Protein AF-A0A9D6HZG6-F1 (afdb_monomer)

Foldseek 3Di:
DPPVLVVLLVVLLVLLLVCLPPVDPVSLVVLLVSLLVCVVVVHDLVSLVVSLVVSLVVVVVVPDDPVSNVVSVVSSVSSSVSNCVNVVVVVVVVVVVVVVVVVVVVVVVVVVVVVVVVLVVVLVVLVVVLVVLLVVLVVQLVVLVVCCVVCPVVDDPVSVVVSVVSNVVSVVVNVVSVVVSVVSVVVPPDDDDDWDWCVVVVVVVCVVCVVVCVPPDDDDDDDDTDTD

Structure (mmCIF, N/CA/C/O backbone):
data_AF-A0A9D6HZG6-F1
#
_entry.id   AF-A0A9D6HZG6-F1
#
loop_
_atom_site.group_PDB
_atom_site.id
_atom_site.type_symbol
_atom_site.label_atom_id
_atom_site.label_alt_id
_atom_site.label_comp_id
_atom_site.label_asym_id
_atom_site.label_entity_id
_atom_site.label_seq_id
_atom_site.pdbx_PDB_ins_code
_atom_site.Cartn_x
_atom_site.Cartn_y
_atom_site.Cartn_z
_atom_site.occupancy
_atom_site.B_iso_or_equiv
_atom_site.auth_seq_id
_atom_site.auth_comp_id
_atom_site.auth_asym_id
_atom_site.auth_atom_id
_atom_site.pdbx_PDB_model_num
ATOM 1 N N . MET A 1 1 ? 8.380 -7.746 -36.469 1.00 57.41 1 MET A N 1
ATOM 2 C CA . MET A 1 1 ? 8.656 -6.369 -36.011 1.00 57.41 1 MET A CA 1
ATOM 3 C C . MET A 1 1 ? 7.467 -5.501 -36.392 1.00 57.41 1 MET A C 1
ATOM 5 O O . MET A 1 1 ? 6.976 -5.662 -37.506 1.00 57.41 1 MET A O 1
ATOM 9 N N . SER A 1 2 ? 6.961 -4.667 -35.480 1.00 73.44 2 SER A N 1
ATOM 10 C CA . SER A 1 2 ? 5.952 -3.644 -35.803 1.00 73.44 2 SER A CA 1
ATOM 11 C C . SER A 1 2 ? 6.530 -2.614 -36.786 1.00 73.44 2 SER A C 1
ATOM 13 O O . SER A 1 2 ? 7.749 -2.550 -36.963 1.00 73.44 2 SER A O 1
ATOM 15 N N . GLY A 1 3 ? 5.673 -1.821 -37.442 1.00 76.44 3 GLY A N 1
ATOM 16 C CA . GLY A 1 3 ? 6.117 -0.753 -38.353 1.00 76.44 3 GLY A CA 1
ATOM 17 C C . GLY A 1 3 ? 7.084 0.228 -37.678 1.00 76.44 3 GLY A C 1
ATOM 18 O O . GLY A 1 3 ? 8.133 0.530 -38.239 1.00 76.44 3 GLY A O 1
ATOM 19 N N . ASP A 1 4 ? 6.789 0.597 -36.432 1.00 81.31 4 ASP A N 1
ATOM 20 C CA . ASP A 1 4 ? 7.583 1.545 -35.640 1.00 81.31 4 ASP A CA 1
ATOM 21 C C . ASP A 1 4 ? 8.975 1.002 -35.278 1.00 81.31 4 ASP A C 1
ATOM 23 O O . ASP A 1 4 ? 9.965 1.723 -35.356 1.00 81.31 4 ASP A O 1
ATOM 27 N N . ALA A 1 5 ? 9.088 -0.294 -34.961 1.00 86.00 5 ALA A N 1
ATOM 28 C CA . ALA A 1 5 ? 10.377 -0.924 -34.657 1.00 86.00 5 ALA A CA 1
ATOM 29 C C . ALA A 1 5 ? 11.303 -0.979 -35.884 1.00 86.00 5 ALA A C 1
ATOM 31 O O . ALA A 1 5 ? 12.527 -0.919 -35.763 1.00 86.00 5 ALA A O 1
ATOM 32 N N . ARG A 1 6 ? 10.719 -1.110 -37.081 1.00 89.81 6 ARG A N 1
ATOM 33 C CA . ARG A 1 6 ? 11.471 -1.107 -38.336 1.00 89.81 6 ARG A CA 1
ATOM 34 C C . ARG A 1 6 ? 11.954 0.298 -38.694 1.00 89.81 6 ARG A C 1
ATOM 36 O O . ARG A 1 6 ? 13.128 0.444 -39.014 1.00 89.81 6 ARG A O 1
ATOM 43 N N . ASP A 1 7 ? 11.083 1.299 -38.595 1.00 93.69 7 ASP A N 1
ATOM 44 C CA . ASP A 1 7 ? 11.441 2.708 -38.806 1.00 93.69 7 ASP A CA 1
ATOM 45 C C . ASP A 1 7 ? 12.543 3.155 -37.829 1.00 93.69 7 ASP A C 1
ATOM 47 O O . ASP A 1 7 ? 13.565 3.710 -38.236 1.00 93.69 7 ASP A O 1
ATOM 51 N N . TRP A 1 8 ? 12.415 2.791 -36.548 1.00 96.50 8 TRP A N 1
ATOM 52 C CA . TRP A 1 8 ? 13.458 3.031 -35.550 1.00 96.50 8 TRP A CA 1
ATOM 53 C C . TRP A 1 8 ? 14.802 2.397 -35.949 1.00 96.50 8 TRP A C 1
ATOM 55 O O . TRP A 1 8 ? 15.840 3.057 -35.878 1.00 96.50 8 TRP A O 1
ATOM 65 N N . ALA A 1 9 ? 14.800 1.140 -36.408 1.00 96.12 9 ALA A N 1
ATOM 66 C CA . ALA A 1 9 ? 16.021 0.436 -36.801 1.00 9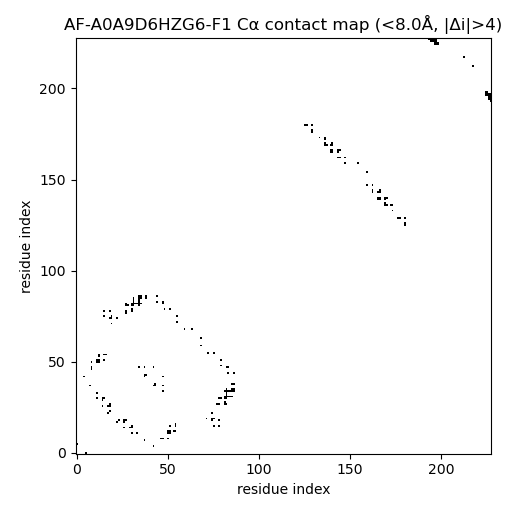6.12 9 ALA A CA 1
ATOM 67 C C . ALA A 1 9 ? 16.686 1.048 -38.049 1.00 96.12 9 ALA A C 1
ATOM 69 O O . ALA A 1 9 ? 17.915 1.067 -38.138 1.00 96.12 9 ALA A O 1
ATOM 70 N N . GLU A 1 10 ? 15.898 1.559 -38.997 1.00 95.56 10 GLU A N 1
ATOM 71 C CA . GLU A 1 10 ? 16.395 2.267 -40.183 1.00 95.56 10 GLU A CA 1
ATOM 72 C C . GLU A 1 10 ? 17.045 3.609 -39.793 1.00 95.56 10 GLU A C 1
ATOM 74 O O . GLU A 1 10 ? 18.165 3.902 -40.220 1.00 95.56 10 GLU A O 1
ATOM 79 N N . GLN A 1 11 ? 16.417 4.375 -38.894 1.00 95.88 11 GLN A N 1
ATOM 80 C CA . GLN A 1 11 ? 16.987 5.616 -38.349 1.00 95.88 11 GLN A CA 1
ATOM 81 C C . GLN A 1 11 ? 18.266 5.363 -37.542 1.00 95.88 11 GLN A C 1
ATOM 83 O O . GLN A 1 11 ? 19.254 6.086 -37.694 1.00 95.88 11 GLN A O 1
ATOM 88 N N . TYR A 1 12 ? 18.269 4.314 -36.715 1.00 97.19 12 TYR A N 1
ATOM 89 C CA . TYR A 1 12 ? 19.443 3.884 -35.960 1.00 97.19 12 TYR A CA 1
ATOM 90 C C . TYR A 1 12 ? 20.607 3.570 -36.903 1.00 97.19 12 TYR A C 1
ATOM 92 O O . TYR A 1 12 ? 21.720 4.055 -36.702 1.00 97.19 12 TYR A O 1
ATOM 100 N N . ALA A 1 13 ? 20.342 2.795 -37.960 1.00 96.19 13 ALA A N 1
ATOM 101 C CA . ALA A 1 13 ? 21.356 2.407 -38.927 1.00 96.19 13 ALA A CA 1
ATOM 102 C C . ALA A 1 13 ? 21.951 3.611 -39.666 1.00 96.19 13 ALA A C 1
ATOM 104 O O . ALA A 1 13 ? 23.170 3.671 -39.817 1.00 96.19 13 ALA A O 1
ATOM 105 N N . SER A 1 14 ? 21.121 4.578 -40.072 1.00 95.31 14 SER A N 1
ATOM 106 C CA . SER A 1 14 ? 21.590 5.816 -40.707 1.00 95.31 14 SER A CA 1
ATOM 107 C C . SER A 1 14 ? 22.538 6.592 -39.791 1.00 95.31 14 SER A C 1
ATOM 109 O O . SER A 1 14 ? 23.649 6.924 -40.193 1.00 95.31 14 SER A O 1
ATOM 111 N N . LEU A 1 15 ? 22.139 6.830 -38.538 1.00 95.69 15 LEU A N 1
ATOM 112 C CA . LEU A 1 15 ? 22.943 7.596 -37.581 1.00 95.69 15 LEU A CA 1
ATOM 113 C C . LEU A 1 15 ? 24.251 6.890 -37.213 1.00 95.69 15 LEU A C 1
ATOM 115 O O . LEU A 1 15 ? 25.290 7.539 -37.085 1.00 95.69 15 LEU A O 1
ATOM 119 N N . ALA A 1 16 ? 24.210 5.565 -37.067 1.00 95.56 16 ALA A N 1
ATOM 120 C CA . ALA A 1 16 ? 25.397 4.768 -36.800 1.00 95.56 16 ALA A CA 1
ATOM 121 C C . ALA A 1 16 ? 26.379 4.821 -37.982 1.00 95.56 16 ALA A C 1
ATOM 123 O O . ALA A 1 16 ? 27.576 4.999 -37.778 1.00 95.56 16 ALA A O 1
ATOM 124 N N . GLN A 1 17 ? 25.888 4.708 -39.221 1.00 93.56 17 GLN A N 1
ATOM 125 C CA . GLN A 1 17 ? 26.724 4.816 -40.421 1.00 93.56 17 GLN A CA 1
ATOM 126 C C . GLN A 1 17 ? 27.355 6.205 -40.563 1.00 93.56 17 GLN A C 1
ATOM 128 O O . GLN A 1 17 ? 28.544 6.290 -40.876 1.00 93.56 17 GLN A O 1
ATOM 133 N N . ASP A 1 18 ? 26.593 7.266 -40.289 1.00 92.69 18 ASP A N 1
ATOM 134 C CA . ASP A 1 18 ? 27.099 8.640 -40.298 1.00 92.69 18 ASP A CA 1
ATOM 135 C C . ASP A 1 18 ? 28.229 8.816 -39.278 1.00 92.69 18 ASP A C 1
ATOM 137 O O . ASP A 1 18 ? 29.283 9.356 -39.613 1.00 92.69 18 ASP A O 1
ATOM 141 N N . TYR A 1 19 ? 28.057 8.306 -38.054 1.00 94.38 19 TYR A N 1
ATOM 142 C CA . TYR A 1 19 ? 29.088 8.388 -37.019 1.00 94.38 19 TYR A CA 1
ATOM 143 C C . TYR A 1 19 ? 30.338 7.568 -37.352 1.00 94.38 19 TYR A C 1
ATOM 145 O O . TYR A 1 19 ? 31.452 8.058 -37.179 1.00 94.38 19 TYR A O 1
ATOM 153 N N . LEU A 1 20 ? 30.176 6.353 -37.885 1.00 92.00 20 LEU A N 1
ATOM 154 C CA . LEU A 1 20 ? 31.306 5.530 -38.330 1.00 92.00 20 LEU A CA 1
ATOM 155 C C . LEU A 1 20 ? 32.147 6.233 -39.409 1.00 92.00 20 LEU A C 1
ATOM 157 O O . LEU A 1 20 ? 33.353 5.997 -39.490 1.00 92.00 20 LEU A O 1
ATOM 161 N N . ALA A 1 21 ? 31.525 7.094 -40.220 1.00 88.81 21 ALA A N 1
ATOM 162 C CA . ALA A 1 21 ? 32.201 7.875 -41.249 1.00 88.81 21 ALA A CA 1
ATOM 163 C C . ALA A 1 21 ? 32.808 9.189 -40.724 1.00 88.81 21 ALA A C 1
ATOM 165 O O . ALA A 1 21 ? 33.928 9.525 -41.106 1.00 88.81 21 ALA A O 1
ATOM 166 N N . SER A 1 22 ? 32.089 9.941 -39.881 1.00 88.56 22 SER A N 1
ATOM 167 C CA . SER A 1 22 ? 32.477 11.303 -39.475 1.00 88.56 22 SER A CA 1
ATOM 168 C C . SER A 1 22 ? 33.215 11.385 -38.137 1.00 88.56 22 SER A C 1
ATOM 170 O O . SER A 1 22 ? 34.038 12.279 -37.951 1.00 88.56 22 SER A O 1
ATOM 172 N N . ARG A 1 23 ? 32.924 10.466 -37.207 1.00 87.19 23 ARG A N 1
ATOM 173 C CA . ARG A 1 23 ? 33.372 10.462 -35.799 1.00 87.19 23 ARG A CA 1
ATOM 174 C C . ARG A 1 23 ? 33.071 11.742 -35.022 1.00 87.19 23 ARG A C 1
ATOM 176 O O . ARG A 1 23 ? 33.761 12.072 -34.061 1.00 87.19 23 ARG A O 1
ATOM 183 N N . GLU A 1 24 ? 32.035 12.471 -35.417 1.00 89.69 24 GLU A N 1
ATOM 184 C CA . GLU A 1 24 ? 31.626 13.675 -34.700 1.00 89.69 24 GLU A CA 1
ATOM 185 C C . GLU A 1 24 ? 30.974 13.333 -33.354 1.00 89.69 24 GLU A C 1
ATOM 187 O O . GLU A 1 24 ? 30.023 12.556 -33.282 1.00 89.69 24 GLU A O 1
ATOM 192 N N . GLU A 1 25 ? 31.418 13.992 -32.285 1.00 83.06 25 GLU A N 1
ATOM 193 C CA . GLU A 1 25 ? 30.883 13.820 -30.926 1.00 83.06 25 GLU A CA 1
ATOM 194 C C . GLU A 1 25 ? 29.379 14.158 -30.834 1.00 83.06 25 GLU A C 1
ATOM 196 O O . GLU A 1 25 ? 28.629 13.552 -30.069 1.00 83.06 25 GLU A O 1
ATOM 201 N N . ALA A 1 26 ? 28.888 15.058 -31.694 1.00 85.31 26 ALA A N 1
ATOM 202 C CA . ALA A 1 26 ? 27.463 15.376 -31.808 1.00 85.31 26 ALA A CA 1
ATOM 203 C C . ALA A 1 26 ? 26.596 14.156 -32.182 1.00 85.31 26 ALA A C 1
ATOM 205 O O . ALA A 1 26 ? 25.403 14.131 -31.864 1.00 85.31 26 ALA A O 1
ATOM 206 N N . ALA A 1 27 ? 27.171 13.143 -32.836 1.00 84.38 27 ALA A N 1
ATOM 207 C CA . ALA A 1 27 ? 26.466 11.915 -33.180 1.00 84.38 27 ALA A CA 1
ATOM 208 C C . ALA A 1 27 ? 26.338 10.946 -31.991 1.00 84.38 27 ALA A C 1
ATOM 210 O O . ALA A 1 27 ? 25.360 10.202 -31.946 1.00 84.38 27 ALA A O 1
ATOM 211 N N . LEU A 1 28 ? 27.222 11.014 -30.986 1.00 90.50 28 LEU A N 1
ATOM 212 C CA . LEU A 1 28 ? 27.065 10.257 -29.735 1.00 90.50 28 LEU A CA 1
ATOM 213 C C . LEU A 1 28 ? 25.827 10.727 -28.965 1.00 90.50 28 LEU A C 1
ATOM 215 O O . LEU A 1 28 ? 24.993 9.919 -28.568 1.00 90.50 28 LEU A O 1
ATOM 219 N N . LYS A 1 29 ? 25.595 12.042 -28.890 1.00 94.06 29 LYS A N 1
ATOM 220 C CA . LYS A 1 29 ? 24.343 12.570 -28.323 1.00 94.06 29 LYS A CA 1
ATOM 221 C C . LYS A 1 29 ? 23.100 12.035 -29.051 1.00 94.06 29 LYS A C 1
ATOM 223 O O . LYS A 1 29 ? 22.082 11.753 -28.422 1.00 94.06 29 LYS A O 1
ATOM 228 N N . ARG A 1 30 ? 23.169 11.866 -30.376 1.00 94.81 30 ARG A N 1
ATOM 229 C CA . ARG A 1 30 ? 22.071 11.268 -31.155 1.00 94.81 30 ARG A CA 1
ATOM 230 C C . ARG A 1 30 ? 21.917 9.774 -30.868 1.00 94.81 30 ARG A C 1
ATOM 232 O O . ARG A 1 30 ? 20.785 9.302 -30.828 1.00 94.81 30 ARG A O 1
ATOM 239 N N . ALA A 1 31 ? 23.013 9.053 -30.632 1.00 96.31 31 ALA A N 1
ATOM 240 C CA . ALA A 1 31 ? 23.000 7.655 -30.201 1.00 96.31 31 ALA A CA 1
ATOM 241 C C . ALA A 1 31 ? 22.258 7.496 -28.863 1.00 96.31 31 ALA A C 1
ATOM 243 O O . ALA A 1 31 ? 21.318 6.706 -28.763 1.00 96.31 31 ALA A O 1
ATOM 244 N N . TYR A 1 32 ? 22.578 8.346 -27.884 1.00 97.50 32 TYR A N 1
ATOM 245 C CA . TYR A 1 32 ? 21.856 8.432 -26.615 1.00 97.50 32 TYR A CA 1
ATOM 246 C C . TYR A 1 32 ? 20.357 8.697 -26.811 1.00 97.50 32 TYR A C 1
ATOM 248 O O . TYR A 1 32 ? 19.504 7.999 -26.262 1.00 97.50 32 TYR A O 1
ATOM 256 N N . GLU A 1 33 ? 20.004 9.698 -27.624 1.00 97.38 33 GLU A N 1
ATOM 257 C CA . GLU A 1 33 ? 18.604 10.038 -27.904 1.00 97.38 33 GLU A CA 1
ATOM 258 C C . GLU A 1 33 ? 17.857 8.913 -28.640 1.00 97.38 33 GLU A C 1
ATOM 260 O O . GLU A 1 33 ? 16.648 8.759 -28.446 1.00 97.38 33 GLU A O 1
ATOM 265 N N . MET A 1 34 ? 18.549 8.120 -29.466 1.00 97.00 34 MET A N 1
ATOM 266 C CA . MET A 1 34 ? 17.987 6.916 -30.085 1.00 97.00 34 MET A CA 1
ATOM 267 C C . MET A 1 34 ? 17.722 5.823 -29.055 1.00 97.00 34 MET A C 1
ATOM 269 O O . MET A 1 34 ? 16.642 5.232 -29.078 1.00 97.00 34 MET A O 1
ATOM 273 N N . GLY A 1 35 ? 18.654 5.602 -28.125 1.00 97.50 35 GLY A N 1
ATOM 274 C CA . GLY A 1 35 ? 18.468 4.695 -26.995 1.00 97.50 35 GLY A CA 1
ATOM 275 C C . GLY A 1 35 ? 17.289 5.099 -26.109 1.00 97.50 35 GLY A C 1
ATOM 276 O O . GLY A 1 35 ? 16.459 4.266 -25.756 1.00 97.50 35 GLY A O 1
ATOM 277 N N . ARG A 1 36 ? 17.146 6.397 -25.809 1.00 97.44 36 ARG A N 1
ATOM 278 C CA . ARG A 1 36 ? 16.028 6.912 -25.005 1.00 97.44 36 ARG A CA 1
ATOM 279 C C . ARG A 1 36 ? 14.688 6.675 -25.701 1.00 97.44 36 ARG A C 1
ATOM 281 O O . ARG A 1 36 ? 13.763 6.163 -25.080 1.00 97.44 36 ARG A O 1
ATOM 288 N N . ARG A 1 37 ? 14.604 6.988 -26.999 1.00 96.88 37 ARG A N 1
ATOM 289 C CA . ARG A 1 37 ? 13.405 6.718 -27.810 1.00 96.88 37 ARG A CA 1
ATOM 290 C C . ARG A 1 37 ? 13.077 5.229 -27.882 1.00 96.88 37 ARG A C 1
ATOM 292 O O . ARG A 1 37 ? 11.906 4.876 -27.841 1.00 96.88 37 ARG A O 1
ATOM 299 N N . ALA A 1 38 ? 14.090 4.364 -27.946 1.00 96.69 38 ALA A N 1
ATOM 300 C CA . ALA A 1 38 ? 13.888 2.919 -27.931 1.00 96.69 38 ALA A CA 1
ATOM 301 C C . ALA A 1 38 ? 13.196 2.466 -26.635 1.00 96.69 38 ALA A C 1
ATOM 303 O O . ALA A 1 38 ? 12.195 1.757 -26.694 1.00 96.69 38 ALA A O 1
ATOM 304 N N . VAL A 1 39 ? 13.667 2.951 -25.479 1.00 96.19 39 VAL A N 1
ATOM 305 C CA . VAL A 1 39 ? 13.032 2.694 -24.176 1.00 96.19 39 VAL A CA 1
ATOM 306 C C . VAL A 1 39 ? 11.593 3.223 -24.141 1.00 96.19 39 VAL A C 1
ATOM 308 O O . VAL A 1 39 ? 10.690 2.502 -23.724 1.00 96.19 39 VAL A O 1
ATOM 311 N N . GLU A 1 40 ? 11.354 4.451 -24.613 1.00 95.12 40 GLU A N 1
ATOM 312 C CA . GLU A 1 40 ? 10.015 5.068 -24.666 1.00 95.12 40 GLU A CA 1
ATOM 313 C C . GLU A 1 40 ? 9.033 4.286 -25.559 1.00 95.12 40 GLU A C 1
ATOM 315 O O . GLU A 1 40 ? 7.842 4.215 -25.259 1.00 95.12 40 GLU A O 1
ATOM 320 N N . GLN A 1 41 ? 9.528 3.672 -26.635 1.00 94.62 41 GLN A N 1
ATOM 321 C CA . GLN A 1 41 ? 8.746 2.857 -27.570 1.00 94.62 41 GLN A CA 1
ATOM 322 C C . GLN A 1 41 ? 8.617 1.385 -27.140 1.00 94.62 41 GLN A C 1
ATOM 324 O O . GLN A 1 41 ? 7.997 0.591 -27.847 1.00 94.62 41 GLN A O 1
ATOM 329 N N . GLY A 1 42 ? 9.188 1.003 -25.993 1.00 94.25 42 GLY A N 1
ATOM 330 C CA . GLY A 1 42 ? 9.134 -0.367 -25.479 1.00 94.25 42 GLY A CA 1
ATOM 331 C C . GLY A 1 42 ? 10.035 -1.362 -26.217 1.00 94.25 42 GLY A C 1
ATOM 332 O O . GLY A 1 42 ? 9.830 -2.569 -26.092 1.00 94.25 42 GLY A O 1
ATOM 333 N N . LEU A 1 43 ? 11.023 -0.882 -26.977 1.00 95.69 43 LEU A N 1
ATOM 334 C CA . LEU A 1 43 ? 12.068 -1.728 -27.552 1.00 95.69 43 LEU A CA 1
ATOM 335 C C . LEU A 1 43 ? 13.041 -2.176 -26.460 1.00 95.69 43 LEU A C 1
ATOM 337 O O . LEU A 1 43 ? 13.273 -1.468 -25.480 1.00 95.69 43 LEU A O 1
ATOM 341 N N . GLY A 1 44 ? 13.624 -3.358 -26.631 1.00 95.12 44 GLY A N 1
ATOM 342 C CA . GLY A 1 44 ? 14.613 -3.924 -25.725 1.00 95.12 44 GLY A CA 1
ATOM 343 C C . GLY A 1 44 ? 16.051 -3.729 -26.203 1.00 95.12 44 GLY A C 1
ATOM 344 O O . GLY A 1 44 ? 16.329 -3.380 -27.348 1.00 95.12 44 GLY A O 1
ATOM 345 N N . VAL A 1 45 ? 17.001 -4.065 -25.327 1.00 96.88 45 VAL A N 1
ATOM 346 C CA . VAL A 1 45 ? 18.442 -4.088 -25.650 1.00 96.88 45 VAL A CA 1
ATOM 347 C C . VAL A 1 45 ? 18.746 -5.006 -26.842 1.00 96.88 45 VAL A C 1
ATOM 349 O O . VAL A 1 45 ? 19.656 -4.732 -27.621 1.00 96.88 45 VAL A O 1
ATOM 352 N N . LEU A 1 46 ? 17.973 -6.084 -27.011 1.00 96.06 46 LEU A N 1
ATOM 353 C CA . LEU A 1 46 ? 18.139 -7.018 -28.125 1.00 96.06 46 LEU A CA 1
ATOM 354 C C . LEU A 1 46 ? 17.784 -6.386 -29.478 1.00 96.06 46 LEU A C 1
ATOM 356 O O . LEU A 1 46 ? 18.483 -6.653 -30.451 1.00 96.06 46 LEU A O 1
ATOM 360 N N . ASP A 1 47 ? 16.781 -5.505 -29.535 1.00 95.94 47 ASP A N 1
ATOM 361 C CA . ASP A 1 47 ? 16.413 -4.791 -30.765 1.00 95.94 47 ASP A CA 1
ATOM 362 C C . ASP A 1 47 ? 17.534 -3.833 -31.201 1.00 95.94 47 ASP A C 1
ATOM 364 O O . ASP A 1 47 ? 17.893 -3.762 -32.381 1.00 95.94 47 ASP A O 1
ATOM 368 N N . VAL A 1 48 ? 18.153 -3.150 -30.230 1.00 96.69 48 VAL A N 1
ATOM 369 C CA . VAL A 1 48 ? 19.324 -2.290 -30.459 1.00 96.69 48 VAL A CA 1
ATOM 370 C C . VAL A 1 48 ? 20.513 -3.117 -30.947 1.00 96.69 48 VAL A C 1
ATOM 372 O O . VAL A 1 48 ? 21.148 -2.759 -31.938 1.00 96.69 48 VAL A O 1
ATOM 375 N N . ALA A 1 49 ? 20.798 -4.248 -30.295 1.00 96.88 49 ALA A N 1
ATOM 376 C CA . ALA A 1 49 ? 21.896 -5.137 -30.669 1.00 96.88 49 ALA A CA 1
ATOM 377 C C . ALA A 1 49 ? 21.717 -5.722 -32.080 1.00 96.88 49 ALA A C 1
ATOM 379 O O . ALA A 1 49 ? 22.685 -5.818 -32.839 1.00 96.88 49 ALA A O 1
ATOM 380 N N . GLU A 1 50 ? 20.489 -6.076 -32.464 1.00 96.38 50 GLU A N 1
ATOM 381 C CA . GLU A 1 50 ? 20.173 -6.564 -33.806 1.00 96.38 50 GLU A CA 1
ATOM 382 C C . GLU A 1 50 ? 20.380 -5.471 -34.866 1.00 96.38 50 GLU A C 1
ATOM 384 O O . GLU A 1 50 ? 21.038 -5.704 -35.887 1.00 96.38 50 GLU A O 1
ATOM 389 N N . ALA A 1 51 ? 19.871 -4.257 -34.620 1.00 96.25 51 ALA A N 1
ATOM 390 C CA . ALA A 1 51 ? 20.068 -3.118 -35.515 1.00 96.25 51 ALA A CA 1
ATOM 391 C C . ALA A 1 51 ? 21.558 -2.773 -35.671 1.00 96.25 51 ALA A C 1
ATOM 393 O O . ALA A 1 51 ? 22.042 -2.605 -36.792 1.00 96.25 51 ALA A O 1
ATOM 394 N N . HIS A 1 52 ? 22.304 -2.758 -34.567 1.00 97.31 52 HIS A N 1
ATOM 395 C CA . HIS A 1 52 ? 23.739 -2.499 -34.559 1.00 97.31 52 HIS A CA 1
ATOM 396 C C . HIS A 1 52 ? 24.544 -3.575 -35.296 1.00 97.31 52 HIS A C 1
ATOM 398 O O . HIS A 1 52 ? 25.428 -3.261 -36.094 1.00 97.31 52 HIS A O 1
ATOM 404 N N . SER A 1 53 ? 24.192 -4.850 -35.112 1.00 96.62 53 SER A N 1
ATOM 405 C CA . SER A 1 53 ? 24.845 -5.966 -35.809 1.00 96.62 53 SER A CA 1
ATOM 406 C C . SER A 1 53 ? 24.701 -5.848 -37.328 1.00 96.62 53 SER A C 1
ATOM 408 O O . SER A 1 53 ? 25.663 -6.086 -38.058 1.00 96.62 53 SER A O 1
ATOM 410 N N . ARG A 1 54 ? 23.532 -5.415 -37.826 1.00 95.88 54 ARG A N 1
ATOM 411 C CA . ARG A 1 54 ? 23.325 -5.153 -39.262 1.00 95.88 54 ARG A CA 1
ATOM 412 C C . ARG A 1 54 ? 24.245 -4.052 -39.792 1.00 95.88 54 ARG A C 1
ATOM 414 O O . ARG A 1 54 ? 24.806 -4.208 -40.877 1.00 95.88 54 ARG A O 1
ATOM 421 N N . VAL A 1 55 ? 24.424 -2.969 -39.032 1.00 95.56 55 VAL A N 1
ATOM 422 C CA . VAL A 1 55 ? 25.343 -1.874 -39.389 1.00 95.56 55 VAL A CA 1
ATOM 423 C C . VAL A 1 55 ? 26.777 -2.390 -39.481 1.00 95.56 55 VAL A C 1
ATOM 425 O O . VAL A 1 55 ? 27.439 -2.169 -40.495 1.00 95.56 55 VAL A O 1
ATOM 428 N N . LEU A 1 56 ? 27.228 -3.135 -38.470 1.00 94.50 56 LEU A N 1
ATOM 429 C CA . LEU A 1 56 ? 28.565 -3.727 -38.434 1.00 94.50 56 LEU A CA 1
ATOM 430 C C . LEU A 1 56 ? 28.819 -4.674 -39.609 1.00 94.50 56 LEU A C 1
ATOM 432 O O . LEU A 1 56 ? 29.827 -4.534 -40.299 1.00 94.50 56 LEU A O 1
ATOM 436 N N . ILE A 1 57 ? 27.895 -5.601 -39.881 1.00 94.81 57 ILE A N 1
ATOM 437 C CA . ILE A 1 57 ? 28.000 -6.538 -41.010 1.00 94.81 57 ILE A CA 1
ATOM 438 C C . ILE A 1 57 ? 28.108 -5.771 -42.331 1.00 94.81 57 ILE A C 1
ATOM 440 O O . ILE A 1 57 ? 28.971 -6.073 -43.157 1.00 94.81 57 ILE A O 1
ATOM 444 N N . SER A 1 58 ? 27.269 -4.748 -42.522 1.00 93.06 58 SER A N 1
ATOM 445 C CA . SER A 1 58 ? 27.305 -3.923 -43.730 1.00 93.06 58 SER A CA 1
ATOM 446 C C . SER A 1 58 ? 28.616 -3.149 -43.877 1.00 93.06 58 SER A C 1
ATOM 448 O O . SER A 1 58 ? 29.072 -2.953 -45.003 1.00 93.06 58 SER A O 1
ATOM 450 N N . ALA A 1 59 ? 29.201 -2.677 -42.778 1.00 91.00 59 ALA A N 1
ATOM 451 C CA . ALA A 1 59 ? 30.426 -1.891 -42.802 1.00 91.00 59 ALA A CA 1
ATOM 452 C C . ALA A 1 59 ? 31.665 -2.780 -43.032 1.00 91.00 59 ALA A C 1
ATOM 454 O O . ALA A 1 59 ? 32.516 -2.445 -43.854 1.00 91.00 59 ALA A O 1
ATOM 455 N N . LEU A 1 60 ? 31.716 -3.961 -42.407 1.00 90.62 60 LEU A N 1
ATOM 456 C CA . LEU A 1 60 ? 32.765 -4.966 -42.624 1.00 90.62 60 LEU A CA 1
ATOM 457 C C . LEU A 1 60 ? 32.718 -5.575 -44.031 1.00 90.62 60 LEU A C 1
ATOM 459 O O . LEU A 1 60 ? 33.761 -5.851 -44.621 1.00 90.62 60 LEU A O 1
ATOM 463 N N . GLY A 1 61 ? 31.524 -5.729 -44.611 1.00 90.69 61 GLY A N 1
ATOM 464 C CA . GLY A 1 61 ? 31.345 -6.211 -45.983 1.00 90.69 61 GLY A CA 1
ATOM 465 C C . GLY A 1 61 ? 31.998 -5.330 -47.058 1.00 90.69 61 GLY A C 1
ATOM 466 O O . GLY A 1 61 ? 32.160 -5.782 -48.189 1.00 90.69 61 GLY A O 1
ATOM 467 N N . ARG A 1 62 ? 32.420 -4.101 -46.719 1.00 90.31 62 ARG A N 1
ATOM 468 C CA . ARG A 1 62 ? 33.176 -3.205 -47.615 1.00 90.31 62 ARG A CA 1
ATOM 469 C C . ARG A 1 62 ? 34.656 -3.587 -47.757 1.00 90.31 62 ARG A C 1
ATOM 471 O O . ARG A 1 62 ? 35.348 -2.984 -48.568 1.00 90.31 62 ARG A O 1
ATOM 478 N N . GLY A 1 63 ? 35.126 -4.580 -46.998 1.00 90.50 63 GLY A N 1
ATOM 479 C CA . GLY A 1 63 ? 36.503 -5.073 -47.043 1.00 90.50 63 GLY A CA 1
ATOM 480 C C . GLY A 1 63 ? 37.538 -4.089 -46.486 1.00 90.50 63 GLY A C 1
ATOM 481 O O . GLY A 1 63 ? 38.502 -3.797 -47.193 1.00 90.50 63 GLY A O 1
ATOM 482 N N . PRO A 1 64 ? 37.363 -3.562 -45.255 1.00 90.06 64 PRO A N 1
ATOM 483 C CA . PRO A 1 64 ? 38.370 -2.708 -44.636 1.00 90.06 64 PRO A CA 1
ATOM 484 C C . PRO A 1 64 ? 39.687 -3.470 -44.436 1.00 90.06 64 PRO A C 1
ATOM 486 O O . PRO A 1 64 ? 39.705 -4.687 -44.229 1.00 90.06 64 PRO A O 1
ATOM 489 N N . THR A 1 65 ? 40.805 -2.747 -44.453 1.00 92.81 65 THR A N 1
ATOM 490 C CA . THR A 1 65 ? 42.098 -3.299 -44.028 1.00 92.81 65 THR A CA 1
ATOM 491 C C . THR A 1 65 ? 42.062 -3.694 -42.546 1.00 92.81 65 THR A C 1
ATOM 493 O O . THR A 1 65 ? 41.188 -3.266 -41.795 1.00 92.81 65 THR A O 1
ATOM 496 N N . ALA A 1 66 ? 43.034 -4.484 -42.079 1.00 85.62 66 ALA A N 1
ATOM 497 C CA . ALA A 1 66 ? 43.079 -4.911 -40.675 1.00 85.62 66 ALA A CA 1
ATOM 498 C C . ALA A 1 66 ? 43.080 -3.728 -39.678 1.00 85.62 66 ALA A C 1
ATOM 500 O O . ALA A 1 66 ? 42.413 -3.798 -38.648 1.00 85.62 66 ALA A O 1
ATOM 501 N N . GLY A 1 67 ? 43.780 -2.632 -40.001 1.00 88.19 67 GLY A N 1
ATOM 502 C CA . GLY A 1 67 ? 43.805 -1.422 -39.169 1.00 88.19 67 GLY A CA 1
ATOM 503 C C . GLY A 1 67 ? 42.483 -0.649 -39.192 1.00 88.19 67 GLY A C 1
ATOM 504 O O . GLY A 1 67 ? 41.995 -0.228 -38.147 1.00 88.19 67 GLY A O 1
ATOM 505 N N . GLU A 1 68 ? 41.858 -0.519 -40.364 1.00 89.81 68 GLU A N 1
ATOM 506 C CA . GLU A 1 68 ? 40.540 0.117 -40.501 1.00 89.81 68 GLU A CA 1
ATOM 507 C C . GLU A 1 68 ? 39.434 -0.707 -39.833 1.00 89.81 68 GLU A C 1
ATOM 509 O O . GLU A 1 68 ? 38.522 -0.138 -39.243 1.00 89.81 68 GLU A O 1
ATOM 514 N N . GLY A 1 69 ? 39.527 -2.038 -39.883 1.00 90.44 69 GLY A N 1
ATOM 515 C CA . GLY A 1 69 ? 38.579 -2.948 -39.245 1.00 90.44 69 GLY A CA 1
ATOM 516 C C . GLY A 1 69 ? 38.608 -2.851 -37.720 1.00 90.44 69 GLY A C 1
ATOM 517 O O . GLY A 1 69 ? 37.548 -2.772 -37.101 1.00 90.44 69 GLY A O 1
ATOM 518 N N . ALA A 1 70 ? 39.802 -2.799 -37.118 1.00 89.81 70 ALA A N 1
ATOM 519 C CA . ALA A 1 70 ? 39.950 -2.589 -35.676 1.00 89.81 70 ALA A CA 1
ATOM 520 C C . ALA A 1 70 ? 39.344 -1.245 -35.249 1.00 89.81 70 ALA A C 1
ATOM 522 O O . ALA A 1 70 ? 38.528 -1.180 -34.333 1.00 89.81 70 ALA A O 1
ATOM 523 N N . GLN A 1 71 ? 39.665 -0.188 -35.988 1.00 89.88 71 GLN A N 1
ATOM 524 C CA . GLN A 1 71 ? 39.177 1.148 -35.691 1.00 89.88 71 GLN A CA 1
ATOM 525 C C . GLN A 1 71 ? 37.656 1.290 -35.872 1.00 89.88 71 GLN A C 1
ATOM 527 O O . GLN A 1 71 ? 37.002 1.974 -35.089 1.00 89.88 71 GLN A O 1
ATOM 532 N N . LEU A 1 72 ? 37.087 0.647 -36.894 1.00 93.25 72 LEU A N 1
ATOM 533 C CA . LEU A 1 72 ? 35.644 0.587 -37.122 1.00 93.25 72 LEU A CA 1
ATOM 534 C C . LEU A 1 72 ? 34.935 -0.109 -35.961 1.00 93.25 72 LEU A C 1
ATOM 536 O O . LEU A 1 72 ? 33.888 0.364 -35.526 1.00 93.25 72 LEU A O 1
ATOM 540 N N . ALA A 1 73 ? 35.500 -1.208 -35.452 1.00 91.75 73 ALA A N 1
ATOM 541 C CA . ALA A 1 73 ? 34.941 -1.924 -34.311 1.00 91.75 73 ALA A CA 1
ATOM 542 C C . ALA A 1 73 ? 34.937 -1.061 -33.039 1.00 91.75 73 ALA A C 1
ATOM 544 O O . ALA A 1 73 ? 33.936 -1.052 -32.327 1.00 91.75 73 ALA A O 1
ATOM 545 N N . GLU A 1 74 ? 36.007 -0.303 -32.784 1.00 92.81 74 GLU A N 1
ATOM 546 C CA . GLU A 1 74 ? 36.078 0.642 -31.660 1.00 92.81 74 GLU A CA 1
ATOM 547 C C . GLU A 1 74 ? 35.001 1.731 -31.762 1.00 92.81 74 GLU A C 1
ATOM 549 O O . GLU A 1 74 ? 34.201 1.895 -30.844 1.00 92.81 74 GLU A O 1
ATOM 554 N N . THR A 1 75 ? 34.902 2.415 -32.906 1.00 93.81 75 THR A N 1
ATOM 555 C CA . THR A 1 75 ? 33.904 3.482 -33.104 1.00 93.81 75 THR A CA 1
ATOM 556 C C . THR A 1 75 ? 32.469 2.939 -33.068 1.00 93.81 75 THR A C 1
ATOM 558 O O . THR A 1 75 ? 31.560 3.583 -32.545 1.00 93.81 75 THR A O 1
ATOM 561 N N . ALA A 1 76 ? 32.238 1.729 -33.582 1.00 95.25 76 ALA A N 1
ATOM 562 C CA . ALA A 1 76 ? 30.940 1.073 -33.466 1.00 95.25 76 ALA A CA 1
ATOM 563 C C . ALA A 1 76 ? 30.594 0.759 -32.002 1.00 95.25 76 ALA A C 1
ATOM 565 O O . ALA A 1 76 ? 29.468 1.008 -31.570 1.00 95.25 76 ALA A O 1
ATOM 566 N N . ALA A 1 77 ? 31.563 0.265 -31.228 1.00 95.69 77 ALA A N 1
ATOM 567 C CA . ALA A 1 77 ? 31.375 -0.015 -29.811 1.00 95.69 77 ALA A CA 1
ATOM 568 C C . ALA A 1 77 ? 31.039 1.257 -29.018 1.00 95.69 77 ALA A C 1
ATOM 570 O O . ALA A 1 77 ? 30.116 1.221 -28.209 1.00 95.69 77 ALA A O 1
ATOM 571 N N . GLU A 1 78 ? 31.708 2.382 -29.288 1.00 96.00 78 GLU A N 1
ATOM 572 C CA . GLU A 1 78 ? 31.393 3.683 -28.673 1.00 96.00 78 GLU A CA 1
ATOM 573 C C . GLU A 1 78 ? 29.935 4.092 -28.931 1.00 96.00 78 GLU A C 1
ATOM 575 O O . GLU A 1 78 ? 29.193 4.401 -27.996 1.00 96.00 78 GLU A O 1
ATOM 580 N N . PHE A 1 79 ? 29.483 4.001 -30.185 1.00 96.94 79 PHE A N 1
ATOM 581 C CA . PHE A 1 79 ? 28.096 4.304 -30.547 1.00 96.94 79 PHE A CA 1
ATOM 582 C C . PHE A 1 79 ? 27.090 3.372 -29.860 1.00 96.94 79 PHE A C 1
ATOM 584 O O . PHE A 1 79 ? 26.024 3.810 -29.418 1.00 96.94 79 PHE A O 1
ATOM 591 N N . LEU A 1 80 ? 27.407 2.075 -29.777 1.00 97.50 80 LEU A N 1
ATOM 592 C CA . LEU A 1 80 ? 26.553 1.090 -29.121 1.00 97.50 80 LEU A CA 1
ATOM 593 C C . LEU A 1 80 ? 26.447 1.356 -27.620 1.00 97.50 80 LEU A C 1
ATOM 595 O O . LEU A 1 80 ? 25.339 1.354 -27.094 1.00 97.50 80 LEU A O 1
ATOM 599 N N . VAL A 1 81 ? 27.569 1.606 -26.942 1.00 97.44 81 VAL A N 1
ATOM 600 C CA . VAL A 1 81 ? 27.593 1.915 -25.505 1.00 97.44 81 VAL A CA 1
ATOM 601 C C . VAL A 1 81 ? 26.719 3.130 -25.210 1.00 97.44 81 VAL A C 1
ATOM 603 O O . VAL A 1 81 ? 25.852 3.055 -24.341 1.00 97.44 81 VAL A O 1
ATOM 606 N N . GLU A 1 82 ? 26.859 4.203 -25.987 1.00 97.69 82 GLU A N 1
ATOM 607 C CA . GLU A 1 82 ? 26.054 5.412 -25.803 1.00 97.69 82 GLU A CA 1
ATOM 608 C C . GLU A 1 82 ? 24.560 5.165 -26.080 1.00 97.69 82 GLU A C 1
ATOM 610 O O . GLU A 1 82 ? 23.688 5.641 -25.353 1.00 97.69 82 GLU A O 1
ATOM 615 N N . SER A 1 83 ? 24.246 4.332 -27.079 1.00 97.50 83 SER A N 1
ATOM 616 C CA . SER A 1 83 ? 22.869 3.902 -27.367 1.00 97.50 83 SER A CA 1
ATOM 617 C C . SER A 1 83 ? 22.257 3.041 -26.255 1.00 97.50 83 SER A C 1
ATOM 619 O O . SER A 1 83 ? 21.036 2.999 -26.109 1.00 97.50 83 SER A O 1
ATOM 621 N N . LEU A 1 84 ? 23.081 2.325 -25.485 1.00 98.06 84 LEU A N 1
ATOM 622 C CA . LEU A 1 84 ? 22.640 1.451 -24.397 1.00 98.06 84 LEU A CA 1
ATOM 623 C C . LEU A 1 84 ? 22.576 2.158 -23.035 1.00 98.06 84 LEU A C 1
ATOM 625 O O . LEU A 1 84 ? 21.897 1.659 -22.135 1.00 98.06 84 LEU A O 1
ATOM 629 N N . ALA A 1 85 ? 23.199 3.330 -22.882 1.00 97.62 85 ALA A N 1
ATOM 630 C CA . ALA A 1 85 ? 23.202 4.086 -21.629 1.00 97.62 85 ALA A CA 1
ATOM 631 C C . ALA A 1 85 ? 21.789 4.360 -21.055 1.00 97.62 85 ALA A C 1
ATOM 633 O O . ALA A 1 85 ? 21.590 4.159 -19.851 1.00 97.62 85 ALA A O 1
ATOM 634 N N . PRO A 1 86 ? 20.762 4.721 -21.858 1.00 97.88 86 PRO A N 1
ATOM 635 C CA . PRO A 1 86 ? 19.393 4.881 -21.357 1.00 97.88 86 PRO A CA 1
ATOM 636 C C . PRO A 1 86 ? 18.811 3.607 -20.731 1.00 97.88 86 PRO A C 1
ATOM 638 O O . PRO A 1 86 ? 18.151 3.679 -19.697 1.00 97.88 86 PRO A O 1
ATOM 641 N N . PHE A 1 87 ? 19.099 2.436 -21.304 1.00 97.19 87 PHE A N 1
ATOM 642 C CA . PHE A 1 87 ? 18.625 1.152 -20.780 1.00 97.19 87 PHE A CA 1
ATOM 643 C C . PHE A 1 87 ? 19.262 0.820 -19.433 1.00 97.19 87 PHE A C 1
ATOM 645 O O . PHE A 1 87 ? 18.574 0.357 -18.522 1.00 97.19 87 PHE A O 1
ATOM 652 N N . GLU A 1 88 ? 20.566 1.072 -19.288 1.00 95.94 88 GLU A N 1
ATOM 653 C CA . GLU A 1 88 ? 21.264 0.867 -18.020 1.00 95.94 88 GLU A CA 1
ATOM 654 C C . GLU A 1 88 ? 20.685 1.769 -16.923 1.00 95.94 88 GLU A C 1
ATOM 656 O O . GLU A 1 88 ? 20.417 1.299 -15.814 1.00 95.94 88 GLU A O 1
ATOM 661 N N . MET A 1 89 ? 20.435 3.043 -17.239 1.00 95.75 89 MET A N 1
ATOM 662 C CA . MET A 1 89 ? 19.838 3.989 -16.296 1.00 95.75 89 MET A CA 1
ATOM 663 C C . MET A 1 89 ? 18.430 3.572 -15.875 1.00 95.75 89 MET A C 1
ATOM 665 O O . MET A 1 89 ? 18.139 3.552 -14.678 1.00 95.75 89 MET A O 1
ATOM 669 N N . THR A 1 90 ? 17.573 3.174 -16.820 1.00 95.12 90 THR A N 1
ATOM 670 C CA . THR A 1 90 ? 16.229 2.667 -16.506 1.00 95.12 90 THR A CA 1
ATOM 671 C C . THR A 1 90 ? 16.292 1.402 -15.652 1.00 95.12 90 THR A C 1
ATOM 673 O O . THR A 1 90 ? 15.561 1.291 -14.669 1.00 95.12 90 THR A O 1
ATOM 676 N N . HIS A 1 91 ? 17.191 0.465 -15.964 1.00 94.50 91 HIS A N 1
ATOM 677 C CA . HIS A 1 91 ? 17.358 -0.768 -15.188 1.00 94.50 91 HIS A CA 1
ATOM 678 C C . HIS A 1 91 ? 17.852 -0.503 -13.764 1.00 94.50 91 HIS A C 1
ATOM 680 O O . HIS A 1 91 ? 17.368 -1.110 -12.806 1.00 94.50 91 HIS A O 1
ATOM 686 N N . ARG A 1 92 ? 18.805 0.421 -13.606 1.00 95.44 92 ARG A N 1
ATOM 687 C CA . ARG A 1 92 ? 19.317 0.832 -12.296 1.00 95.44 92 ARG A CA 1
ATOM 688 C C . ARG A 1 92 ? 18.222 1.500 -11.467 1.00 95.44 92 ARG A C 1
ATOM 690 O O . ARG A 1 92 ? 17.983 1.066 -10.344 1.00 95.44 92 ARG A O 1
ATOM 697 N N . GLY A 1 93 ? 17.502 2.459 -12.051 1.00 95.38 93 GLY A N 1
ATOM 698 C CA . GLY A 1 93 ? 16.373 3.121 -11.395 1.00 95.38 93 GLY A CA 1
ATOM 699 C C . GLY A 1 93 ? 15.269 2.138 -10.996 1.00 95.38 93 GLY A C 1
ATOM 700 O O . GLY A 1 93 ? 14.771 2.189 -9.875 1.00 95.38 93 GLY A O 1
ATOM 701 N N . PHE A 1 94 ? 14.941 1.172 -11.862 1.00 94.69 94 PHE A N 1
ATOM 702 C CA . PHE A 1 94 ? 13.984 0.111 -11.538 1.00 94.69 94 PHE A CA 1
ATOM 703 C C . PHE A 1 94 ? 14.432 -0.724 -10.331 1.00 94.69 94 PHE A C 1
ATOM 705 O O . PHE A 1 94 ? 13.640 -0.973 -9.423 1.00 94.69 94 PHE A O 1
ATOM 712 N N . LYS A 1 95 ? 15.706 -1.134 -10.282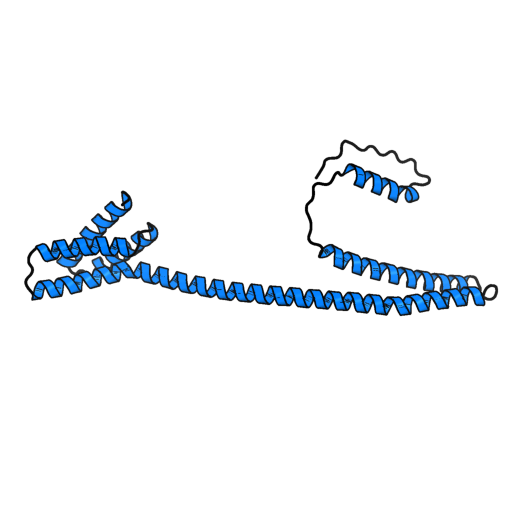 1.00 96.12 95 LYS A N 1
ATOM 713 C CA . LYS A 1 95 ? 16.253 -1.890 -9.145 1.00 96.12 95 LYS A CA 1
ATOM 714 C C . LYS A 1 95 ? 16.213 -1.100 -7.838 1.00 96.12 95 LYS A C 1
ATOM 716 O O . LYS A 1 95 ? 15.890 -1.683 -6.806 1.00 96.12 95 LYS A O 1
ATOM 721 N N . GLU A 1 96 ? 16.537 0.189 -7.879 1.00 95.69 96 GLU A N 1
ATOM 722 C CA . GLU A 1 96 ? 16.498 1.073 -6.709 1.00 95.69 96 GLU A CA 1
ATOM 723 C C . GLU A 1 96 ? 15.073 1.207 -6.169 1.00 95.69 96 GLU A C 1
ATOM 725 O O . GLU A 1 96 ? 14.828 0.908 -5.000 1.00 95.69 96 GLU A O 1
ATOM 730 N N . VAL A 1 97 ? 14.116 1.551 -7.037 1.00 96.38 97 VAL A N 1
ATOM 731 C CA . VAL A 1 97 ? 12.701 1.689 -6.662 1.00 96.38 97 VAL A CA 1
ATOM 732 C C . VAL A 1 97 ? 12.138 0.372 -6.133 1.00 96.38 97 VAL A C 1
ATOM 734 O O . VAL A 1 97 ? 11.462 0.367 -5.108 1.00 96.38 97 VAL A O 1
ATOM 737 N N . ASN A 1 98 ? 12.442 -0.757 -6.778 1.00 96.56 98 ASN A N 1
ATOM 738 C CA . ASN A 1 98 ? 11.978 -2.060 -6.311 1.00 96.56 98 ASN A CA 1
ATOM 739 C C . ASN A 1 98 ? 12.586 -2.429 -4.944 1.00 96.56 98 ASN A C 1
ATOM 741 O O . ASN A 1 98 ? 11.907 -2.989 -4.085 1.00 96.56 98 ASN A O 1
ATOM 745 N N . GLY A 1 99 ? 13.854 -2.079 -4.712 1.00 97.25 99 GLY A N 1
ATOM 746 C CA . GLY A 1 99 ? 14.507 -2.236 -3.414 1.00 97.25 99 GLY A CA 1
ATOM 747 C C . GLY A 1 99 ? 13.831 -1.419 -2.309 1.00 97.25 99 GLY A C 1
ATOM 748 O O . GLY A 1 99 ? 13.565 -1.954 -1.232 1.00 97.25 99 GLY A O 1
ATOM 749 N N . GLU A 1 100 ? 13.510 -0.152 -2.576 1.00 96.62 100 GLU A N 1
ATOM 750 C CA . GLU A 1 100 ? 12.779 0.709 -1.637 1.00 96.62 100 GLU A CA 1
ATOM 751 C C . GLU A 1 100 ? 11.346 0.221 -1.394 1.00 96.62 100 GLU A C 1
ATOM 753 O O . GLU A 1 100 ? 10.901 0.183 -0.247 1.00 96.62 100 GLU A O 1
ATOM 758 N N . LEU A 1 101 ? 10.651 -0.249 -2.434 1.00 97.75 101 LEU A N 1
ATOM 759 C CA . LEU A 1 101 ? 9.317 -0.840 -2.309 1.00 97.75 101 LEU A CA 1
ATOM 760 C C . LEU A 1 101 ? 9.343 -2.050 -1.369 1.00 97.75 101 LEU A C 1
ATOM 762 O O . LEU A 1 101 ? 8.529 -2.133 -0.451 1.00 97.75 101 LEU A O 1
ATOM 766 N N . HIS A 1 102 ? 10.312 -2.955 -1.529 1.00 96.88 102 HIS A N 1
ATOM 767 C CA . HIS A 1 102 ? 10.461 -4.101 -0.632 1.00 96.88 102 HIS A CA 1
ATOM 768 C C . HIS A 1 102 ? 10.767 -3.696 0.817 1.00 96.88 102 HIS A C 1
ATOM 770 O O . HIS A 1 102 ? 10.235 -4.315 1.740 1.00 96.88 102 HIS A O 1
ATOM 776 N N . LYS A 1 103 ? 11.599 -2.668 1.039 1.00 97.25 103 LYS A N 1
ATOM 777 C CA . LYS A 1 103 ? 11.866 -2.147 2.391 1.00 97.25 103 LYS A CA 1
ATOM 778 C C . LYS A 1 103 ? 10.606 -1.564 3.019 1.00 97.25 103 LYS A C 1
ATOM 780 O O . LYS A 1 103 ? 10.299 -1.888 4.162 1.00 97.25 103 LYS A O 1
ATOM 785 N N . LEU A 1 104 ? 9.880 -0.727 2.278 1.00 97.19 104 LEU A N 1
ATOM 786 C CA . LEU A 1 104 ? 8.664 -0.091 2.771 1.00 97.19 104 LEU A CA 1
ATOM 787 C C . LEU A 1 104 ? 7.579 -1.126 3.069 1.00 97.19 104 LEU A C 1
ATOM 789 O O . LEU A 1 104 ? 6.928 -1.028 4.103 1.00 97.19 104 LEU A O 1
ATOM 793 N N . ASN A 1 105 ? 7.432 -2.144 2.218 1.00 97.31 105 ASN A N 1
ATOM 794 C CA . ASN A 1 105 ? 6.475 -3.220 2.451 1.00 97.31 105 ASN A CA 1
ATOM 795 C C . ASN A 1 105 ? 6.806 -4.001 3.732 1.00 97.31 105 ASN A C 1
ATOM 797 O O . ASN A 1 105 ? 5.930 -4.209 4.561 1.00 97.31 105 ASN A O 1
ATOM 801 N N . ARG A 1 106 ? 8.087 -4.316 3.968 1.00 97.31 106 ARG A N 1
ATOM 802 C CA . ARG A 1 106 ? 8.515 -4.951 5.225 1.00 97.31 106 ARG A CA 1
ATOM 803 C C . ARG A 1 106 ? 8.198 -4.087 6.448 1.00 97.31 106 ARG A C 1
ATOM 805 O O . ARG A 1 106 ? 7.685 -4.592 7.433 1.00 97.31 106 ARG A O 1
ATOM 812 N N . ILE A 1 107 ? 8.462 -2.780 6.376 1.00 97.44 107 ILE A N 1
ATOM 813 C CA . ILE A 1 107 ? 8.125 -1.852 7.468 1.00 97.44 107 ILE A CA 1
ATOM 814 C C . ILE A 1 107 ? 6.611 -1.834 7.714 1.00 97.44 107 ILE A C 1
ATOM 816 O O . ILE A 1 107 ? 6.183 -1.804 8.864 1.00 97.44 107 ILE A O 1
ATOM 820 N N . LEU A 1 108 ? 5.796 -1.842 6.656 1.00 97.31 108 LEU A N 1
ATOM 821 C CA . LEU A 1 108 ? 4.340 -1.892 6.783 1.00 97.31 108 LEU A CA 1
ATOM 822 C C . LEU A 1 108 ? 3.869 -3.193 7.439 1.00 97.31 108 LEU A C 1
ATOM 824 O O . LEU A 1 108 ? 3.030 -3.135 8.335 1.00 97.31 108 LEU A O 1
ATOM 828 N N . GLU A 1 109 ? 4.425 -4.336 7.038 1.00 96.94 109 GLU A N 1
ATOM 829 C CA . GLU A 1 109 ? 4.146 -5.640 7.648 1.00 96.94 109 GLU A CA 1
ATOM 830 C C . GLU A 1 109 ? 4.516 -5.649 9.140 1.00 96.94 109 GLU A C 1
ATOM 832 O O . GLU A 1 109 ? 3.682 -6.002 9.974 1.00 96.94 109 GLU A O 1
ATOM 837 N N . ASP A 1 110 ? 5.712 -5.172 9.496 1.00 96.81 110 ASP A N 1
ATOM 838 C CA . ASP A 1 110 ? 6.167 -5.093 10.889 1.00 96.81 110 ASP A CA 1
ATOM 839 C C . ASP A 1 110 ? 5.244 -4.191 11.730 1.00 96.81 110 ASP A C 1
ATOM 841 O O . ASP A 1 110 ? 4.819 -4.565 12.825 1.00 96.81 110 ASP A O 1
ATOM 845 N N . ARG A 1 111 ? 4.857 -3.020 11.203 1.00 95.69 111 ARG A N 1
ATOM 846 C CA . ARG A 1 111 ? 3.919 -2.108 11.880 1.00 95.69 111 ARG A CA 1
ATOM 847 C C . ARG A 1 111 ? 2.524 -2.699 12.028 1.00 95.69 111 ARG A C 1
ATOM 849 O O . ARG A 1 111 ? 1.881 -2.456 13.046 1.00 95.69 111 ARG A O 1
ATOM 856 N N . ALA A 1 112 ? 2.050 -3.458 11.044 1.00 94.62 112 ALA A N 1
ATOM 857 C CA . ALA A 1 112 ? 0.767 -4.142 11.137 1.00 94.62 112 ALA A CA 1
ATOM 858 C C . ALA A 1 112 ? 0.778 -5.171 12.278 1.00 94.62 112 ALA A C 1
ATOM 860 O O . ALA A 1 112 ? -0.154 -5.197 13.080 1.00 94.62 112 ALA A O 1
ATOM 861 N N . VAL A 1 113 ? 1.862 -5.945 12.406 1.00 95.44 113 VAL A N 1
ATOM 862 C CA . VAL A 1 113 ? 2.046 -6.907 13.505 1.00 95.44 113 VAL A CA 1
ATOM 863 C C . VAL A 1 113 ? 2.122 -6.201 14.863 1.00 95.44 113 VAL A C 1
ATOM 865 O O . VAL A 1 113 ? 1.466 -6.631 15.811 1.00 95.44 113 VAL A O 1
ATOM 868 N N . GLU A 1 114 ? 2.875 -5.102 14.973 1.00 94.56 114 GLU A N 1
ATOM 869 C CA . GLU A 1 114 ? 2.952 -4.303 16.205 1.00 94.56 114 GLU A CA 1
ATOM 870 C C . GLU A 1 114 ? 1.585 -3.743 16.617 1.00 94.56 114 GLU A C 1
ATOM 872 O O . GLU A 1 114 ? 1.210 -3.823 17.787 1.00 94.56 114 GLU A O 1
ATOM 877 N N . LEU A 1 115 ? 0.823 -3.203 15.662 1.00 92.19 115 LEU A N 1
ATOM 878 C CA . LEU A 1 115 ? -0.524 -2.688 15.907 1.00 92.19 115 LEU A CA 1
ATOM 879 C C . LEU A 1 115 ? -1.477 -3.800 16.345 1.00 92.19 115 LEU A C 1
ATOM 881 O O . LEU A 1 115 ? -2.254 -3.600 17.277 1.00 92.19 115 LEU A O 1
ATOM 885 N N . GLU A 1 116 ? -1.408 -4.974 15.717 1.00 88.62 116 GLU A N 1
ATOM 886 C CA . GLU A 1 116 ? -2.222 -6.123 16.111 1.00 88.62 116 GLU A CA 1
ATOM 887 C C . GLU A 1 116 ? -1.882 -6.584 17.537 1.00 88.62 116 GLU A C 1
ATOM 889 O O . GLU A 1 116 ? -2.784 -6.836 18.340 1.00 88.62 116 GLU A O 1
ATOM 894 N N . ALA A 1 117 ? -0.593 -6.652 17.878 1.00 90.81 117 ALA A N 1
ATOM 895 C CA . ALA A 1 117 ? -0.134 -7.018 19.213 1.00 90.81 117 ALA A CA 1
ATOM 896 C C . ALA A 1 117 ? -0.579 -5.998 20.273 1.00 90.81 117 ALA A C 1
ATOM 898 O O . ALA A 1 117 ? -1.183 -6.386 21.273 1.00 90.81 117 ALA A O 1
ATOM 899 N N . ALA A 1 118 ? -0.358 -4.703 20.030 1.00 82.69 118 ALA A N 1
ATOM 900 C CA . ALA A 1 118 ? -0.783 -3.631 20.928 1.00 82.69 118 ALA A CA 1
ATOM 901 C C . ALA A 1 118 ? -2.309 -3.612 21.111 1.00 82.69 118 ALA A C 1
ATOM 903 O O . ALA A 1 118 ? -2.808 -3.392 22.214 1.00 82.69 118 ALA A O 1
ATOM 904 N N . ASN A 1 119 ? -3.066 -3.894 20.048 1.00 82.50 119 ASN A N 1
ATOM 905 C CA . ASN A 1 119 ? -4.518 -3.981 20.126 1.00 82.50 119 ASN A CA 1
ATOM 906 C C . ASN A 1 119 ? -4.978 -5.193 20.963 1.00 82.50 119 ASN A C 1
ATOM 908 O O . ASN A 1 119 ? -5.869 -5.047 21.798 1.00 82.50 119 ASN A O 1
ATOM 912 N N . LYS A 1 120 ? -4.337 -6.365 20.821 1.00 84.38 120 LYS A N 1
ATOM 913 C CA . LYS A 1 120 ? -4.598 -7.538 21.684 1.00 84.38 120 LYS A CA 1
ATOM 914 C C . LYS A 1 120 ? -4.253 -7.271 23.150 1.00 84.38 120 LYS A C 1
ATOM 916 O O . LYS A 1 120 ? -4.982 -7.699 24.043 1.00 84.38 120 LYS A O 1
ATOM 921 N N . GLU A 1 121 ? -3.160 -6.560 23.411 1.00 85.94 121 GLU A N 1
ATOM 922 C CA . GLU A 1 121 ? -2.773 -6.173 24.770 1.00 85.94 121 GLU A CA 1
ATOM 923 C C . GLU A 1 121 ? -3.795 -5.211 25.389 1.00 85.94 121 GLU A C 1
ATOM 925 O O . GLU A 1 121 ? -4.232 -5.417 26.524 1.00 85.94 121 GLU A O 1
ATOM 930 N N . LEU A 1 122 ? -4.257 -4.220 24.619 1.00 82.94 122 LEU A N 1
ATOM 931 C CA . LEU A 1 122 ? -5.311 -3.304 25.048 1.00 82.94 122 LEU A CA 1
ATOM 932 C C . LEU A 1 122 ? -6.614 -4.052 25.373 1.00 82.94 122 LEU A C 1
ATOM 934 O O . LEU A 1 122 ? -7.275 -3.729 26.357 1.00 82.94 122 LEU A O 1
ATOM 938 N N . GLU A 1 123 ? -6.967 -5.082 24.601 1.00 77.88 123 GLU A N 1
ATOM 939 C CA . GLU A 1 123 ? -8.134 -5.931 24.871 1.00 77.88 123 GLU A CA 1
ATOM 940 C C . GLU A 1 123 ? -8.013 -6.710 26.177 1.00 77.88 123 GLU A C 1
ATOM 942 O O . GLU A 1 123 ? -8.942 -6.698 26.993 1.00 77.88 123 GLU A O 1
ATOM 947 N N . ALA A 1 124 ? -6.869 -7.360 26.391 1.00 83.50 124 ALA A N 1
ATOM 948 C CA . ALA A 1 124 ? -6.597 -8.079 27.627 1.00 83.50 124 ALA A CA 1
ATOM 949 C C . ALA A 1 124 ? -6.658 -7.130 28.835 1.00 83.50 124 ALA A C 1
ATOM 951 O O . ALA A 1 124 ? -7.287 -7.455 29.846 1.00 83.50 124 ALA A O 1
ATOM 952 N N . PHE A 1 125 ? -6.086 -5.930 28.703 1.00 79.12 125 PHE A N 1
ATOM 953 C CA . PHE A 1 125 ? -6.121 -4.900 29.734 1.00 79.12 125 PHE A CA 1
ATOM 954 C C . PHE A 1 125 ? -7.548 -4.418 30.028 1.00 79.12 125 PHE A C 1
ATOM 956 O O . PHE A 1 125 ? -7.981 -4.450 31.181 1.00 79.12 125 PHE A O 1
ATOM 963 N N . SER A 1 126 ? -8.316 -4.023 29.004 1.00 81.00 126 SER A N 1
ATOM 964 C CA . SER A 1 126 ? -9.703 -3.573 29.177 1.00 81.00 126 SER A CA 1
ATOM 965 C C . SER A 1 126 ? -10.578 -4.650 29.818 1.00 81.00 126 SER A C 1
ATOM 967 O O . SER A 1 126 ? -11.393 -4.336 30.689 1.00 81.00 126 SER A O 1
ATOM 969 N N . TYR A 1 127 ? -10.399 -5.918 29.432 1.00 80.62 127 TYR A N 1
ATOM 970 C CA . TYR A 1 127 ? -11.124 -7.038 30.028 1.00 80.62 127 TYR A CA 1
ATOM 971 C C . TYR A 1 127 ? -10.761 -7.237 31.505 1.00 80.62 127 TYR A C 1
ATOM 973 O O . TYR A 1 127 ? -11.659 -7.322 32.346 1.00 80.62 127 TYR A O 1
ATOM 981 N N . SER A 1 128 ? -9.462 -7.253 31.822 1.00 82.56 128 SER A N 1
ATOM 982 C CA . SER A 1 128 ? -8.942 -7.398 33.187 1.00 82.56 128 SER A CA 1
ATOM 983 C C . SER A 1 128 ? -9.475 -6.304 34.109 1.00 82.56 128 SER A C 1
ATOM 985 O O . SER A 1 128 ? -10.101 -6.603 35.122 1.00 82.56 128 SER A O 1
ATOM 987 N N . VAL A 1 129 ? -9.315 -5.033 33.725 1.00 82.75 129 VAL A N 1
ATOM 988 C CA . VAL A 1 129 ? -9.772 -3.887 34.528 1.00 82.75 129 VAL A CA 1
ATOM 989 C C . VAL A 1 129 ? -11.283 -3.928 34.743 1.00 82.75 129 VAL A C 1
ATOM 991 O O . VAL A 1 129 ? -11.759 -3.707 35.853 1.00 82.75 129 VAL A O 1
ATOM 994 N N . SER A 1 130 ? -12.058 -4.252 33.709 1.00 83.06 130 SER A N 1
ATOM 995 C CA . SER A 1 130 ? -13.519 -4.315 33.823 1.00 83.06 130 SER A CA 1
ATOM 996 C C . SER A 1 130 ? -13.989 -5.413 34.777 1.00 83.06 130 SER A C 1
ATOM 998 O O . SER A 1 130 ? -14.931 -5.210 35.545 1.00 83.06 130 SER A O 1
ATOM 1000 N N . HIS A 1 131 ? -13.339 -6.579 34.745 1.00 83.12 131 HIS A N 1
ATOM 1001 C CA . HIS A 1 131 ? -13.616 -7.664 35.681 1.00 83.12 131 HIS A CA 1
ATOM 1002 C C . HIS A 1 131 ? -13.240 -7.267 37.117 1.00 83.12 131 HIS A C 1
ATOM 1004 O O . HIS A 1 131 ? -14.043 -7.438 38.040 1.00 83.12 131 HIS A O 1
ATOM 1010 N N . ASP A 1 132 ? -12.064 -6.666 37.290 1.00 86.44 132 ASP A N 1
ATOM 1011 C CA . ASP A 1 132 ? -11.541 -6.245 38.590 1.00 86.44 132 ASP A CA 1
ATOM 1012 C C . ASP A 1 132 ? -12.359 -5.115 39.222 1.00 86.44 132 ASP A C 1
ATOM 1014 O O . ASP A 1 132 ? -12.462 -5.052 40.444 1.00 86.44 132 ASP A O 1
ATOM 1018 N N . LEU A 1 133 ? -13.002 -4.264 38.416 1.00 87.81 133 LEU A N 1
ATOM 1019 C CA . LEU A 1 133 ? -13.926 -3.229 38.891 1.00 87.81 133 LEU A CA 1
ATOM 1020 C C . LEU A 1 133 ? -15.315 -3.778 39.244 1.00 87.81 133 LEU A C 1
ATOM 1022 O O . LEU A 1 133 ? -15.980 -3.245 40.132 1.00 87.81 133 LEU A O 1
ATOM 1026 N N . ARG A 1 134 ? -15.765 -4.868 38.615 1.00 86.19 134 ARG A N 1
ATOM 1027 C CA . ARG A 1 134 ? -17.091 -5.448 38.887 1.00 86.19 134 ARG A CA 1
ATOM 1028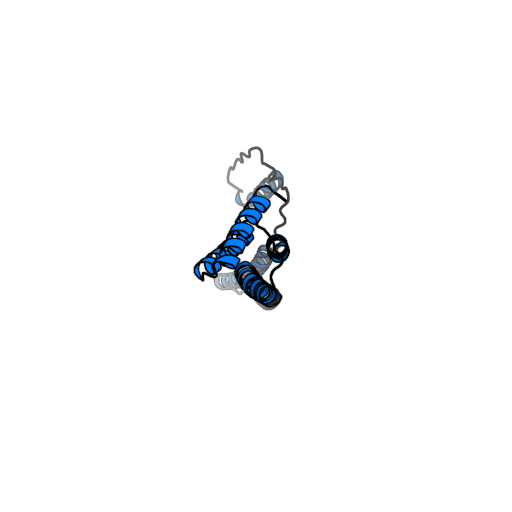 C C . ARG A 1 134 ? -17.187 -6.046 40.292 1.00 86.19 134 ARG A C 1
ATOM 1030 O O . ARG A 1 134 ? -18.202 -5.893 40.967 1.00 86.19 134 ARG A O 1
ATOM 1037 N N . ALA A 1 135 ? -16.133 -6.711 40.763 1.00 89.12 135 ALA A N 1
ATOM 1038 C CA . ALA A 1 135 ? -16.108 -7.302 42.101 1.00 89.12 135 ALA A CA 1
ATOM 1039 C C . ALA A 1 135 ? -16.344 -6.278 43.241 1.00 89.12 135 ALA A C 1
ATOM 1041 O O . ALA A 1 135 ? -17.253 -6.506 44.047 1.00 89.12 135 ALA A O 1
ATOM 1042 N N . PRO A 1 136 ? -15.608 -5.150 43.331 1.00 90.44 136 PRO A N 1
ATOM 1043 C CA . PRO A 1 136 ? -15.845 -4.140 44.357 1.00 90.44 136 PRO A CA 1
ATOM 1044 C C . PRO A 1 136 ? -17.194 -3.426 44.196 1.00 90.44 136 PRO A C 1
ATOM 1046 O O . PRO A 1 136 ? -17.832 -3.158 45.212 1.00 90.44 136 PRO A O 1
ATOM 1049 N N . LEU A 1 137 ? -17.684 -3.179 42.974 1.00 91.88 137 LEU A N 1
ATOM 1050 C CA . LEU A 1 137 ? -19.012 -2.579 42.753 1.00 91.88 137 LEU A CA 1
ATOM 1051 C C . LEU A 1 137 ? -20.152 -3.469 43.260 1.00 91.88 137 LEU A C 1
ATOM 1053 O O . LEU A 1 137 ? -21.063 -2.992 43.949 1.00 91.88 137 LEU A O 1
ATOM 1057 N N . ARG A 1 138 ? -20.046 -4.779 43.020 1.00 89.50 138 ARG A N 1
ATOM 1058 C CA . ARG A 1 138 ? -20.968 -5.777 43.564 1.00 89.50 138 ARG A CA 1
ATOM 1059 C C . ARG A 1 138 ? -20.930 -5.809 45.089 1.00 89.50 138 ARG A C 1
ATOM 1061 O O . ARG A 1 138 ? -21.978 -5.918 45.720 1.00 89.50 138 ARG A O 1
ATOM 1068 N N . HIS A 1 139 ? -19.746 -5.697 45.696 1.00 93.50 139 HIS A N 1
ATOM 1069 C CA . HIS A 1 139 ? -19.616 -5.630 47.155 1.00 93.50 139 HIS A CA 1
ATOM 1070 C C . HIS A 1 139 ? -20.238 -4.353 47.729 1.00 93.50 139 HIS A C 1
ATOM 1072 O O . HIS A 1 139 ? -20.984 -4.440 48.699 1.00 93.50 139 HIS A O 1
ATOM 1078 N N . ILE A 1 140 ? -19.989 -3.187 47.121 1.00 92.38 140 ILE A N 1
ATOM 1079 C CA . ILE A 1 140 ? -20.585 -1.908 47.540 1.00 92.38 140 ILE A CA 1
ATOM 1080 C C . ILE A 1 140 ? -22.113 -1.993 47.489 1.00 92.38 140 ILE A C 1
ATOM 1082 O O . ILE A 1 140 ? -22.780 -1.680 48.475 1.00 92.38 140 ILE A O 1
ATOM 1086 N N . SER A 1 141 ? -22.662 -2.483 46.374 1.00 91.75 141 SER A N 1
ATOM 1087 C CA . SER A 1 141 ? -24.107 -2.673 46.207 1.00 91.75 141 SER A CA 1
ATOM 1088 C C . SER A 1 141 ? -24.673 -3.669 47.220 1.00 91.75 141 SER A C 1
ATOM 1090 O O . SER A 1 141 ? -25.703 -3.408 47.836 1.00 91.75 141 SER A O 1
ATOM 1092 N N . GLY A 1 142 ? -23.989 -4.799 47.425 1.00 91.81 142 GLY A N 1
ATOM 1093 C CA . GLY A 1 142 ? -24.384 -5.835 48.378 1.00 91.81 142 GLY A CA 1
ATOM 1094 C C . GLY A 1 142 ? -24.431 -5.320 49.815 1.00 91.81 142 GLY A C 1
ATOM 1095 O O . GLY A 1 142 ? -25.456 -5.459 50.475 1.00 91.81 142 GLY A O 1
ATOM 1096 N N . TYR A 1 143 ? -23.369 -4.659 50.282 1.00 94.94 143 TYR A N 1
ATOM 1097 C CA . TYR A 1 143 ? -23.333 -4.084 51.627 1.00 94.94 143 TYR A CA 1
ATOM 1098 C C . TYR A 1 143 ? -24.358 -2.963 51.815 1.00 94.94 143 TYR A C 1
ATOM 1100 O O . TYR A 1 143 ? -24.975 -2.891 52.874 1.00 94.94 143 TYR A O 1
ATOM 1108 N N . ALA A 1 144 ? -24.580 -2.115 50.805 1.00 93.81 144 ALA A N 1
ATOM 1109 C CA . ALA A 1 144 ? -25.604 -1.074 50.873 1.00 93.81 144 ALA A CA 1
ATOM 1110 C C . ALA A 1 144 ? -27.021 -1.664 50.984 1.00 93.81 144 ALA A C 1
ATOM 1112 O O . ALA A 1 144 ? -27.817 -1.170 51.781 1.00 93.81 144 ALA A O 1
ATOM 1113 N N . ASN A 1 145 ? -27.314 -2.747 50.253 1.00 92.38 145 ASN A N 1
ATOM 1114 C CA . ASN A 1 145 ? -28.585 -3.469 50.361 1.00 92.38 145 ASN A CA 1
ATOM 1115 C C . ASN A 1 145 ? -28.745 -4.143 51.732 1.00 92.38 145 ASN A C 1
ATOM 1117 O O . ASN A 1 145 ? -29.768 -3.955 52.382 1.00 92.38 145 ASN A O 1
ATOM 1121 N N . MET A 1 146 ? -27.718 -4.850 52.219 1.00 93.25 146 MET A N 1
ATOM 1122 C CA . MET A 1 146 ? -27.751 -5.475 53.551 1.00 93.25 146 MET A CA 1
ATOM 1123 C C . MET A 1 146 ? -27.949 -4.435 54.660 1.00 93.25 146 MET A C 1
ATOM 1125 O O . MET A 1 146 ? -28.682 -4.676 55.615 1.00 93.25 146 MET A O 1
ATOM 1129 N N . LEU A 1 147 ? -27.322 -3.262 54.537 1.00 92.62 147 LEU A N 1
ATOM 1130 C CA . LEU A 1 147 ? -27.500 -2.168 55.487 1.00 92.62 147 LEU A CA 1
ATOM 1131 C C . LEU A 1 147 ? -28.913 -1.569 55.419 1.00 92.62 147 LEU A C 1
ATOM 1133 O O . LEU A 1 147 ? -29.452 -1.185 56.455 1.00 92.62 147 LEU A O 1
ATOM 1137 N N . ALA A 1 148 ? -29.516 -1.504 54.228 1.00 90.06 148 ALA A N 1
ATOM 1138 C CA . ALA A 1 148 ? -30.894 -1.047 54.056 1.00 90.06 148 ALA A CA 1
ATOM 1139 C C . ALA A 1 148 ? -31.897 -1.990 54.738 1.00 90.06 148 ALA A C 1
ATOM 1141 O O . ALA A 1 148 ? -32.815 -1.503 55.392 1.00 90.06 148 ALA A O 1
ATOM 1142 N N . GLU A 1 149 ? -31.686 -3.306 54.630 1.00 90.56 149 GLU A N 1
ATOM 1143 C CA . GLU A 1 149 ? -32.496 -4.329 55.307 1.00 90.56 149 GLU A CA 1
ATOM 1144 C C . GLU A 1 149 ? -32.286 -4.306 56.829 1.00 90.56 149 GLU A C 1
ATOM 1146 O O . GLU A 1 149 ? -33.241 -4.268 57.598 1.00 90.56 149 GLU A O 1
ATOM 1151 N N . TYR A 1 150 ? -31.033 -4.283 57.295 1.00 91.62 150 TYR A N 1
ATOM 1152 C CA . TYR A 1 150 ? -30.731 -4.385 58.727 1.00 91.62 150 TYR A CA 1
ATOM 1153 C C . TYR A 1 150 ? -31.152 -3.143 59.527 1.00 91.62 150 TYR A C 1
ATOM 1155 O O . TYR A 1 150 ? -31.457 -3.234 60.715 1.00 91.62 150 TYR A O 1
ATOM 1163 N N . ALA A 1 151 ? -31.144 -1.970 58.891 1.00 87.38 151 ALA A N 1
ATOM 1164 C CA . ALA A 1 151 ? -31.526 -0.703 59.508 1.00 87.38 151 ALA A CA 1
ATOM 1165 C C . ALA A 1 151 ? -32.948 -0.255 59.120 1.00 87.38 151 ALA A C 1
ATOM 1167 O O . ALA A 1 151 ? -33.297 0.926 59.259 1.00 87.38 151 ALA A O 1
ATOM 1168 N N . GLU A 1 152 ? -33.777 -1.187 58.642 1.00 83.12 152 GLU A N 1
ATOM 1169 C CA . GLU A 1 152 ? -35.181 -0.941 58.341 1.00 83.12 152 GLU A CA 1
ATOM 1170 C C . GLU A 1 152 ? -35.924 -0.472 59.606 1.00 83.12 152 GLU A C 1
ATOM 1172 O O . GLU A 1 152 ? -35.792 -1.034 60.691 1.00 83.12 152 GLU A O 1
ATOM 1177 N N . GLY A 1 153 ? -36.645 0.648 59.499 1.00 84.31 153 GLY A N 1
ATOM 1178 C CA . GLY A 1 153 ? -37.296 1.304 60.641 1.00 84.31 153 GLY A CA 1
ATOM 1179 C C . GLY A 1 153 ? -36.373 2.129 61.554 1.00 84.31 153 GLY A C 1
ATOM 1180 O O . GLY A 1 153 ? -36.882 2.911 62.354 1.00 84.31 153 GLY A O 1
ATOM 1181 N N . ILE A 1 154 ? -35.044 2.022 61.414 1.00 90.69 154 ILE A N 1
ATOM 1182 C CA . ILE A 1 154 ? -34.058 2.861 62.125 1.00 90.69 154 ILE A CA 1
ATOM 1183 C C . ILE A 1 154 ? -33.664 4.071 61.268 1.00 90.69 154 ILE A C 1
ATOM 1185 O O . ILE A 1 154 ? -33.499 5.179 61.781 1.00 90.69 154 ILE A O 1
ATOM 1189 N N . LEU A 1 155 ? -33.506 3.868 59.957 1.00 89.19 155 LEU A N 1
ATOM 1190 C CA . LEU A 1 155 ? -33.122 4.927 59.025 1.00 89.19 155 LEU A CA 1
ATOM 1191 C C . LEU A 1 155 ? -34.276 5.895 58.746 1.00 89.19 155 LEU A C 1
ATOM 1193 O O . LEU A 1 155 ? -35.370 5.502 58.326 1.00 89.19 155 LEU A O 1
ATOM 1197 N N . ASP A 1 156 ? -33.979 7.189 58.869 1.00 91.00 156 ASP A N 1
ATOM 1198 C CA . ASP A 1 156 ? -34.840 8.249 58.361 1.00 91.00 156 ASP A CA 1
ATOM 1199 C C . ASP A 1 156 ? -34.895 8.236 56.816 1.00 91.00 156 ASP A C 1
ATOM 1201 O O . ASP A 1 156 ? -34.164 7.514 56.127 1.00 91.00 156 ASP A O 1
ATOM 1205 N N . GLU A 1 157 ? -35.793 9.032 56.230 1.00 90.06 157 GLU A N 1
ATOM 1206 C CA . GLU A 1 157 ? -35.940 9.101 54.766 1.00 90.06 157 GLU A CA 1
ATOM 1207 C C . GLU A 1 157 ? -34.627 9.503 54.071 1.00 90.06 157 GLU A C 1
ATOM 1209 O O . GLU A 1 157 ? -34.321 9.031 52.974 1.00 90.06 157 GLU A O 1
ATOM 1214 N N . LYS A 1 158 ? -33.813 10.338 54.726 1.00 90.62 158 LYS A N 1
ATOM 1215 C CA . LYS A 1 158 ? -32.534 10.800 54.190 1.00 90.62 158 LYS A CA 1
ATOM 1216 C C . LYS A 1 158 ? -31.516 9.659 54.113 1.00 90.62 158 LYS A C 1
ATOM 1218 O O . LYS A 1 158 ? -30.886 9.495 53.069 1.00 90.62 158 LYS A O 1
ATOM 1223 N N . GLY A 1 159 ? -31.401 8.841 55.158 1.00 91.00 159 GLY A N 1
ATOM 1224 C CA . GLY A 1 159 ? -30.561 7.645 55.182 1.00 91.00 159 GLY A CA 1
ATOM 1225 C C . GLY A 1 159 ? -30.966 6.626 54.115 1.00 91.00 159 GLY A C 1
ATOM 1226 O O . GLY A 1 159 ? -30.121 6.179 53.337 1.00 91.00 159 GLY A O 1
ATOM 1227 N N . ARG A 1 160 ? -32.272 6.348 53.981 1.00 91.06 160 ARG A N 1
ATOM 1228 C CA . ARG A 1 160 ? -32.804 5.478 52.911 1.00 91.06 160 ARG A CA 1
ATOM 1229 C C . ARG A 1 160 ? -32.531 6.031 51.510 1.00 91.06 160 ARG A C 1
ATOM 1231 O O . ARG A 1 160 ? -32.286 5.272 50.572 1.00 91.06 160 ARG A O 1
ATOM 1238 N N . ARG A 1 161 ? -32.559 7.355 51.332 1.00 91.50 161 ARG A N 1
ATOM 1239 C CA . ARG A 1 161 ? -32.182 7.995 50.063 1.00 91.50 161 ARG A CA 1
ATOM 1240 C C . ARG A 1 161 ? -30.693 7.827 49.753 1.00 91.50 161 ARG A C 1
ATOM 1242 O O . ARG A 1 161 ? -30.372 7.527 48.610 1.00 91.50 161 ARG A O 1
ATOM 1249 N N . PHE A 1 162 ? -29.797 7.985 50.728 1.00 92.12 162 PHE A N 1
ATOM 1250 C CA . PHE A 1 162 ? -28.361 7.796 50.494 1.00 92.12 162 PHE A CA 1
ATOM 1251 C C . PHE A 1 162 ? -28.014 6.366 50.078 1.00 92.12 162 PHE A C 1
ATOM 1253 O O . PHE A 1 162 ? -27.252 6.194 49.130 1.00 92.12 162 PHE A O 1
ATOM 1260 N N . LEU A 1 163 ? -28.611 5.353 50.715 1.00 93.44 163 LEU A N 1
ATOM 1261 C CA . LEU A 1 163 ? -28.385 3.957 50.323 1.00 93.44 163 LEU A CA 1
ATOM 1262 C C . LEU A 1 163 ? -28.863 3.675 48.895 1.00 93.44 163 LEU A C 1
ATOM 1264 O O . LEU A 1 163 ? -28.120 3.065 48.131 1.00 93.44 163 LEU A O 1
ATOM 1268 N N . ARG A 1 164 ? -30.037 4.193 48.499 1.00 91.81 164 ARG A N 1
ATOM 1269 C CA . ARG A 1 164 ? -30.503 4.114 47.101 1.00 91.81 164 ARG A CA 1
ATOM 1270 C C . ARG A 1 164 ? -29.502 4.737 46.131 1.00 91.81 164 ARG A C 1
ATOM 1272 O O . ARG A 1 164 ? -29.104 4.078 45.183 1.00 91.81 164 ARG A O 1
ATOM 1279 N N . VAL A 1 165 ? -29.018 5.947 46.417 1.00 92.88 165 VAL A N 1
ATOM 1280 C CA . VAL A 1 165 ? -28.023 6.622 45.564 1.00 92.88 165 VAL A CA 1
ATOM 1281 C C . VAL A 1 165 ? -26.735 5.801 45.423 1.00 92.88 165 VAL A C 1
ATOM 1283 O O . VAL A 1 165 ? -26.195 5.721 44.326 1.00 92.88 165 VAL A O 1
ATOM 1286 N N . ILE A 1 166 ? -26.246 5.173 46.499 1.00 93.44 166 ILE A N 1
ATOM 1287 C CA . ILE A 1 166 ? -25.046 4.318 46.449 1.00 93.44 166 ILE A CA 1
ATOM 1288 C C . ILE A 1 166 ? -25.279 3.098 45.549 1.00 93.44 166 ILE A C 1
ATOM 1290 O O . ILE A 1 166 ? -24.435 2.790 44.708 1.00 93.44 166 ILE A O 1
ATOM 1294 N N . VAL A 1 167 ? -26.419 2.420 45.710 1.00 91.75 167 VAL A N 1
ATOM 1295 C CA . VAL A 1 167 ? -26.781 1.243 44.905 1.00 91.75 167 VAL A CA 1
ATOM 1296 C C . VAL A 1 167 ? -26.951 1.620 43.434 1.00 91.75 167 VAL A C 1
ATOM 1298 O O . VAL A 1 167 ? -26.400 0.945 42.566 1.00 91.75 167 VAL A O 1
ATOM 1301 N N . ASP A 1 168 ? -27.667 2.706 43.149 1.00 89.56 168 ASP A N 1
ATOM 1302 C CA . ASP A 1 168 ? -27.913 3.176 41.784 1.00 89.56 168 ASP A CA 1
ATOM 1303 C C . ASP A 1 168 ? -26.604 3.599 41.102 1.00 89.56 168 ASP A C 1
ATOM 1305 O O . ASP A 1 168 ? -26.362 3.237 39.952 1.00 89.56 168 ASP A O 1
ATOM 1309 N N . ALA A 1 169 ? -25.712 4.289 41.822 1.00 91.00 169 ALA A N 1
ATOM 1310 C CA . ALA A 1 169 ? -24.400 4.671 41.305 1.00 91.00 169 ALA A CA 1
ATOM 1311 C C . ALA A 1 169 ? -23.521 3.450 40.998 1.00 91.00 169 ALA A C 1
ATOM 1313 O O . ALA A 1 169 ? -22.882 3.405 39.947 1.00 91.00 169 ALA A O 1
ATOM 1314 N N . ALA A 1 170 ? -23.500 2.446 41.880 1.00 91.31 170 ALA A N 1
ATOM 1315 C CA . ALA A 1 170 ? -22.714 1.233 41.672 1.00 91.31 170 ALA A CA 1
ATOM 1316 C C . ALA A 1 170 ? -23.229 0.408 40.477 1.00 91.31 170 ALA A C 1
ATOM 1318 O O . ALA A 1 170 ? -22.432 0.001 39.631 1.00 91.31 170 ALA A O 1
ATOM 1319 N N . LYS A 1 171 ? -24.553 0.245 40.345 1.00 87.88 171 LYS A N 1
ATOM 1320 C CA . LYS A 1 171 ? -25.189 -0.408 39.184 1.00 87.88 171 LYS A CA 1
ATOM 1321 C C . LYS A 1 171 ? -24.967 0.356 37.879 1.00 87.88 171 LYS A C 1
ATOM 1323 O O . LYS A 1 171 ? -24.698 -0.252 36.842 1.00 87.88 171 LYS A O 1
ATOM 1328 N N . GLY A 1 172 ? -25.058 1.686 37.923 1.00 88.12 172 GLY A N 1
ATOM 1329 C CA . GLY A 1 172 ? -24.772 2.537 36.769 1.00 88.12 172 GLY A CA 1
ATOM 1330 C C . GLY A 1 172 ? -23.339 2.346 36.272 1.00 88.12 172 GLY A C 1
ATOM 1331 O O . GLY A 1 172 ? -23.108 2.198 35.076 1.00 88.12 172 GLY A O 1
ATOM 1332 N N . MET A 1 173 ? -22.381 2.250 37.195 1.00 89.56 173 MET 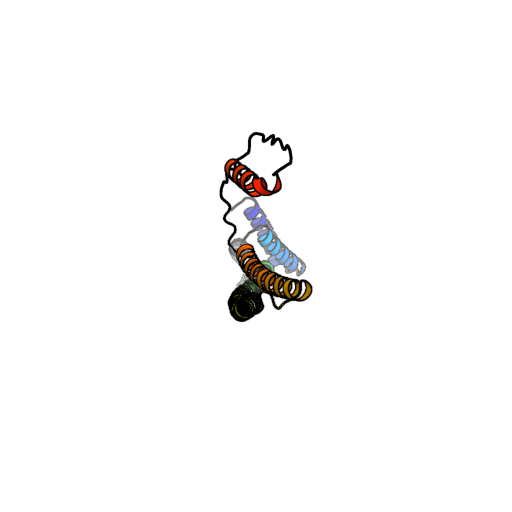A N 1
ATOM 1333 C CA . MET A 1 173 ? -20.978 1.994 36.867 1.00 89.56 173 MET A CA 1
ATOM 1334 C C . MET A 1 173 ? -20.756 0.597 36.266 1.00 89.56 173 MET A C 1
ATOM 1336 O O . MET A 1 173 ? -20.020 0.474 35.291 1.00 89.56 173 MET A O 1
ATOM 1340 N N . GLU A 1 174 ? -21.415 -0.446 36.789 1.00 86.12 174 GLU A N 1
ATOM 1341 C CA . GLU A 1 174 ? -21.362 -1.796 36.199 1.00 86.12 174 GLU A CA 1
ATOM 1342 C C . GLU A 1 174 ? -21.876 -1.815 34.751 1.00 86.12 174 GLU A C 1
ATOM 1344 O O . GLU A 1 174 ? -21.262 -2.450 33.889 1.00 86.12 174 GLU A O 1
ATOM 1349 N N . THR A 1 175 ? -22.968 -1.092 34.485 1.00 85.75 175 THR A N 1
ATOM 1350 C CA . THR A 1 175 ? -23.576 -0.975 33.149 1.00 85.75 175 THR A CA 1
ATOM 1351 C C . THR A 1 175 ? -22.637 -0.257 32.184 1.00 85.75 175 THR A C 1
ATOM 1353 O O . THR A 1 175 ? -22.321 -0.789 31.125 1.00 85.75 175 THR A O 1
ATOM 1356 N N . LEU A 1 176 ? -22.097 0.894 32.588 1.00 86.81 176 LEU A N 1
ATOM 1357 C CA . LEU A 1 176 ? -21.209 1.704 31.752 1.00 86.81 176 LEU A CA 1
ATOM 1358 C C . LEU A 1 176 ? -19.908 0.963 31.395 1.00 86.81 176 LEU A C 1
ATOM 1360 O O . LEU A 1 176 ? -19.433 1.039 30.264 1.00 86.81 176 LEU A O 1
ATOM 1364 N N . ILE A 1 177 ? -19.359 0.183 32.334 1.00 85.00 177 ILE A N 1
ATOM 1365 C CA . ILE A 1 177 ? -18.207 -0.697 32.080 1.00 85.00 177 ILE A CA 1
ATOM 1366 C C . ILE A 1 177 ? -18.563 -1.785 31.052 1.00 85.00 177 ILE A C 1
ATOM 1368 O O . ILE A 1 177 ? -17.775 -2.064 30.146 1.00 85.00 177 ILE A O 1
ATOM 1372 N N . ALA A 1 178 ? -19.739 -2.409 31.172 1.00 81.69 178 ALA A N 1
ATOM 1373 C CA . ALA A 1 178 ? -20.186 -3.438 30.235 1.00 81.69 178 ALA A CA 1
ATOM 1374 C C . ALA A 1 178 ? -20.428 -2.877 28.822 1.00 81.69 178 ALA A C 1
ATOM 1376 O O . ALA A 1 178 ? -20.010 -3.488 27.836 1.00 81.69 178 ALA A O 1
ATOM 1377 N N . GLU A 1 179 ? -21.051 -1.704 28.719 1.00 83.38 179 GLU A N 1
ATOM 1378 C CA . GLU A 1 179 ? -21.304 -1.018 27.451 1.00 83.38 179 GLU A CA 1
ATOM 1379 C C . GLU A 1 179 ? -20.008 -0.595 26.761 1.00 83.38 179 GLU A C 1
ATOM 1381 O O . GLU A 1 179 ? -19.852 -0.831 25.564 1.00 83.38 179 GLU A O 1
ATOM 1386 N N . LEU A 1 180 ? -19.037 -0.055 27.504 1.00 81.50 180 LEU A N 1
ATOM 1387 C CA . LEU A 1 180 ? -17.740 0.333 26.949 1.00 81.50 180 LEU A CA 1
ATOM 1388 C C . LEU A 1 180 ? -16.975 -0.873 26.380 1.00 81.50 180 LEU A C 1
ATOM 1390 O O . LEU A 1 180 ? -16.391 -0.788 25.297 1.00 81.50 180 LEU A O 1
ATOM 1394 N N . LEU A 1 181 ? -17.016 -2.017 27.073 1.00 78.50 181 LEU A N 1
ATOM 1395 C CA . LEU A 1 181 ? -16.450 -3.271 26.570 1.00 78.50 181 LEU A CA 1
ATOM 1396 C C . LEU A 1 181 ? -17.145 -3.746 25.290 1.00 78.50 181 LEU A C 1
ATOM 1398 O O . LEU A 1 181 ? -16.471 -4.171 24.350 1.00 78.50 181 LEU A O 1
ATOM 1402 N N . ASN A 1 182 ? -18.476 -3.684 25.243 1.00 77.44 182 ASN A N 1
ATOM 1403 C CA . ASN A 1 182 ? -19.242 -4.080 24.063 1.00 77.44 182 ASN A CA 1
ATOM 1404 C C . ASN A 1 182 ? -18.964 -3.155 22.876 1.00 77.44 182 ASN A C 1
ATOM 1406 O O . ASN A 1 182 ? -18.679 -3.646 21.787 1.00 77.44 182 ASN A O 1
ATOM 1410 N N . PHE A 1 183 ? -18.948 -1.839 23.090 1.00 76.50 183 PHE A N 1
ATOM 1411 C CA . PHE A 1 183 ? -18.594 -0.859 22.065 1.00 76.50 183 PHE A CA 1
ATOM 1412 C C . PHE A 1 183 ? -17.186 -1.106 21.512 1.00 76.50 183 PHE A C 1
ATOM 1414 O O . PHE A 1 183 ? -16.987 -1.171 20.298 1.00 76.50 183 PHE A O 1
ATOM 1421 N N . SER A 1 184 ? -16.215 -1.338 22.401 1.00 72.69 184 SER A N 1
ATOM 1422 C CA . SER A 1 184 ? -14.844 -1.664 22.016 1.00 72.69 184 SER A CA 1
ATOM 1423 C C . SER A 1 184 ? -14.749 -2.954 21.190 1.00 72.69 184 SER A C 1
ATOM 1425 O O . SER A 1 184 ? -13.883 -3.042 20.322 1.00 72.69 184 SER A O 1
ATOM 1427 N N . ARG A 1 185 ? -15.607 -3.952 21.440 1.00 72.00 185 ARG A N 1
ATOM 1428 C CA . ARG A 1 185 ? -15.689 -5.184 20.634 1.00 72.00 185 ARG A CA 1
ATOM 1429 C C . ARG A 1 185 ? -16.365 -4.941 19.282 1.00 72.00 185 ARG A C 1
ATOM 1431 O O . ARG A 1 185 ? -15.896 -5.457 18.274 1.00 72.00 185 ARG A O 1
ATOM 1438 N N . MET A 1 186 ? -17.438 -4.147 19.249 1.00 72.12 186 MET A N 1
ATOM 1439 C CA . MET A 1 186 ? -18.204 -3.848 18.033 1.00 72.12 186 MET A CA 1
ATOM 1440 C C . MET A 1 186 ? -17.402 -3.048 17.008 1.00 72.12 186 MET A C 1
ATOM 1442 O O . MET A 1 186 ? -17.427 -3.390 15.832 1.00 72.12 186 MET A O 1
ATOM 1446 N N . ALA A 1 187 ? -16.643 -2.036 17.442 1.00 64.94 187 ALA A N 1
ATOM 1447 C CA . ALA A 1 187 ? -15.806 -1.222 16.554 1.00 64.94 187 ALA A CA 1
ATOM 1448 C C . ALA A 1 187 ? -14.728 -2.029 15.799 1.00 64.94 187 ALA A C 1
ATOM 1450 O O . ALA A 1 187 ? -14.107 -1.509 14.875 1.00 64.94 187 ALA A O 1
ATOM 1451 N N . ARG A 1 188 ? -14.481 -3.280 16.206 1.00 63.03 188 ARG A N 1
ATOM 1452 C CA . ARG A 1 188 ? -13.421 -4.149 15.678 1.00 63.03 188 ARG A CA 1
ATOM 1453 C C . ARG A 1 188 ? -13.936 -5.462 15.088 1.00 63.03 188 ARG A C 1
ATOM 1455 O O . ARG A 1 188 ? -13.131 -6.267 14.627 1.00 63.03 188 ARG A O 1
ATOM 1462 N N . ALA A 1 189 ? -15.251 -5.690 15.089 1.00 66.50 189 ALA A N 1
ATOM 1463 C CA . ALA A 1 189 ? -15.831 -6.811 14.365 1.00 66.50 189 ALA A CA 1
ATOM 1464 C C . ALA A 1 189 ? -15.648 -6.577 12.860 1.00 66.50 189 ALA A C 1
ATOM 1466 O O . ALA A 1 189 ? -15.973 -5.499 12.361 1.00 66.50 189 ALA A O 1
ATOM 1467 N N . GLU A 1 190 ? -15.138 -7.578 12.134 1.00 62.00 190 GLU A N 1
ATOM 1468 C CA . GLU A 1 190 ? -15.134 -7.543 10.670 1.00 62.00 190 GLU A CA 1
ATOM 1469 C C . GLU A 1 190 ? -16.557 -7.262 10.186 1.00 62.00 190 GLU A C 1
ATOM 1471 O O . GLU A 1 190 ? -17.480 -8.048 10.428 1.00 62.00 190 GLU A O 1
ATOM 1476 N N . MET A 1 191 ? -16.735 -6.122 9.521 1.00 72.06 191 MET A N 1
ATOM 1477 C CA . MET A 1 191 ? -18.027 -5.733 8.985 1.00 72.06 191 MET A CA 1
ATOM 1478 C C . MET A 1 191 ? -18.371 -6.682 7.838 1.00 72.06 191 MET A C 1
ATOM 1480 O O . MET A 1 191 ? -17.856 -6.563 6.726 1.00 72.06 191 MET A O 1
ATOM 1484 N N . ARG A 1 192 ? -19.234 -7.658 8.118 1.00 73.88 192 ARG A N 1
ATOM 1485 C CA . ARG A 1 192 ? -19.758 -8.568 7.103 1.00 73.88 192 ARG A CA 1
ATOM 1486 C C . ARG A 1 192 ? -20.949 -7.909 6.435 1.00 73.88 192 ARG A C 1
ATOM 1488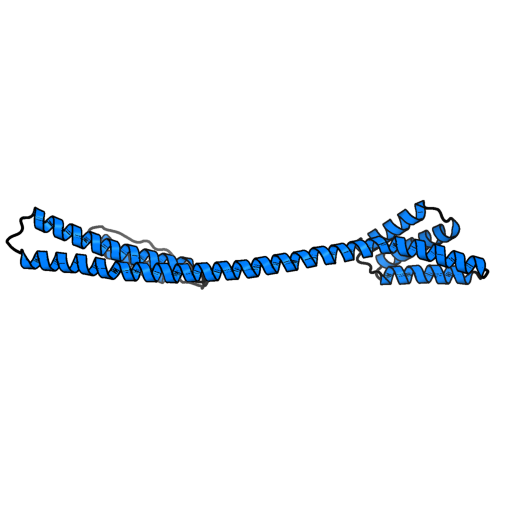 O O . ARG A 1 192 ? -22.042 -7.899 6.992 1.00 73.88 192 ARG A O 1
ATOM 1495 N N . ALA A 1 193 ? -20.718 -7.364 5.245 1.00 79.50 193 ALA A N 1
ATOM 1496 C CA . ALA A 1 193 ? -21.806 -6.951 4.376 1.00 79.50 193 ALA A CA 1
ATOM 1497 C C . ALA A 1 193 ? -22.635 -8.190 4.011 1.00 79.50 193 ALA A C 1
ATOM 1499 O O . ALA A 1 193 ? -22.113 -9.170 3.475 1.00 79.50 193 ALA A O 1
ATOM 1500 N N . ALA A 1 194 ? -23.915 -8.151 4.345 1.00 84.69 194 ALA A N 1
ATOM 1501 C CA . ALA A 1 194 ? -24.900 -9.155 3.991 1.00 84.69 194 ALA A CA 1
ATOM 1502 C C . ALA A 1 194 ? -26.160 -8.418 3.555 1.00 84.69 194 ALA A C 1
ATOM 1504 O O . ALA A 1 194 ? -26.406 -7.321 4.043 1.00 84.69 194 ALA A O 1
ATOM 1505 N N . GLN A 1 195 ? -26.932 -9.025 2.659 1.00 88.75 195 GLN A N 1
ATOM 1506 C CA . GLN A 1 195 ? -28.239 -8.501 2.288 1.00 88.75 195 GLN A CA 1
ATOM 1507 C C . GLN A 1 195 ? -29.185 -8.674 3.479 1.00 88.75 195 GLN A C 1
ATOM 1509 O O . GLN A 1 19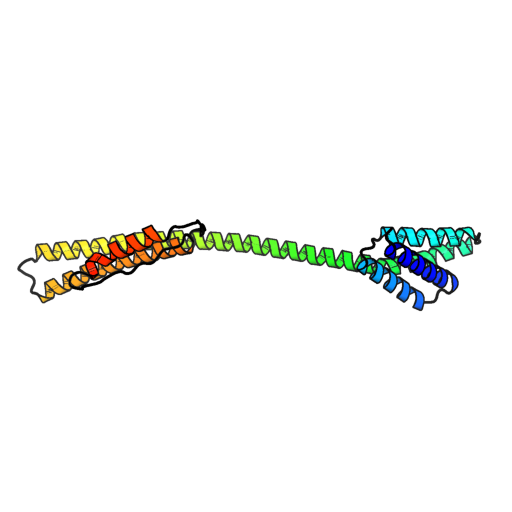5 ? -29.346 -9.788 3.990 1.00 88.75 195 GLN A O 1
ATOM 1514 N N . VAL A 1 196 ? -29.772 -7.578 3.945 1.00 89.75 196 VAL A N 1
ATOM 1515 C CA . VAL A 1 196 ? -30.632 -7.537 5.125 1.00 89.75 196 VAL A CA 1
ATOM 1516 C C . VAL A 1 196 ? -31.986 -6.962 4.742 1.00 89.75 196 VAL A C 1
ATOM 1518 O O . VAL A 1 196 ? -32.084 -5.887 4.153 1.00 89.75 196 VAL A O 1
ATOM 1521 N N . SER A 1 197 ? -33.055 -7.665 5.108 1.00 91.69 197 SER A N 1
ATOM 1522 C CA . SER A 1 197 ? -34.403 -7.104 5.046 1.00 91.69 197 SER A CA 1
ATOM 1523 C C . SER A 1 197 ? -34.574 -6.099 6.182 1.00 91.69 197 SER A C 1
ATOM 1525 O O . SER A 1 197 ? -34.315 -6.426 7.341 1.00 91.69 197 SER A O 1
ATOM 1527 N N . LEU A 1 198 ? -35.007 -4.877 5.867 1.00 91.56 198 LEU A N 1
ATOM 1528 C CA . LEU A 1 198 ? -35.265 -3.847 6.879 1.00 91.56 198 LEU A CA 1
ATOM 1529 C C . LEU A 1 198 ? -36.595 -4.070 7.627 1.00 91.56 198 LEU A C 1
ATOM 1531 O O . LEU A 1 198 ? -36.785 -3.537 8.719 1.00 91.56 198 LEU A O 1
ATOM 1535 N N . GLU A 1 199 ? -37.492 -4.894 7.082 1.00 91.94 199 GLU A N 1
ATOM 1536 C CA . GLU A 1 199 ? -38.822 -5.188 7.634 1.00 91.94 199 GLU A CA 1
ATOM 1537 C C . GLU A 1 199 ? -38.807 -5.753 9.073 1.00 91.94 199 GLU A C 1
ATOM 1539 O O . GLU A 1 199 ? -39.574 -5.269 9.912 1.00 91.94 199 GLU A O 1
ATOM 1544 N N . PRO A 1 200 ? -37.966 -6.756 9.410 1.00 90.62 200 PRO A N 1
ATOM 1545 C CA . PRO A 1 200 ? -37.895 -7.311 10.760 1.00 90.62 200 PRO A CA 1
ATOM 1546 C C . PRO A 1 200 ? -37.257 -6.321 11.738 1.00 90.62 200 PRO A C 1
ATOM 1548 O O . P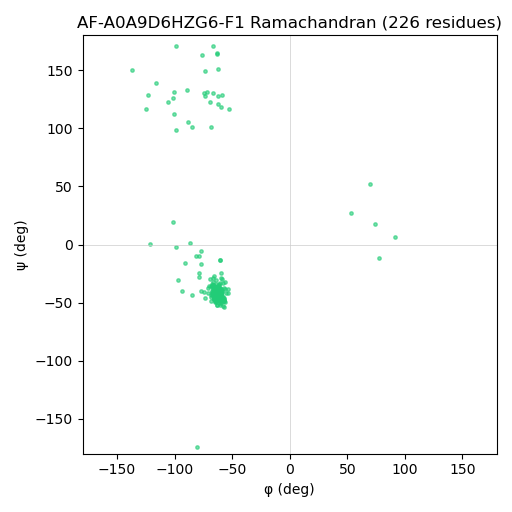RO A 1 200 ? -37.731 -6.181 12.859 1.00 90.62 200 PRO A O 1
ATOM 1551 N N . ILE A 1 201 ? -36.242 -5.577 11.286 1.00 90.94 201 ILE A N 1
ATOM 1552 C CA . ILE A 1 201 ? -35.505 -4.606 12.106 1.00 90.94 201 ILE A CA 1
ATOM 1553 C C . ILE A 1 201 ? -36.437 -3.490 12.580 1.00 90.94 201 ILE A C 1
ATOM 1555 O O . ILE A 1 201 ? -36.469 -3.157 13.762 1.00 90.94 201 ILE A O 1
ATOM 1559 N N . VAL A 1 202 ? -37.228 -2.926 11.663 1.00 92.62 202 VAL A N 1
ATOM 1560 C CA . VAL A 1 202 ? -38.185 -1.865 11.998 1.00 92.62 202 VAL A CA 1
ATOM 1561 C C . VAL A 1 202 ? -39.245 -2.371 12.981 1.00 92.62 202 VAL A C 1
ATOM 1563 O O . VAL A 1 202 ? -39.609 -1.655 13.913 1.00 92.62 202 VAL A O 1
ATOM 1566 N N . ARG A 1 203 ? -39.713 -3.615 12.819 1.00 89.81 203 ARG A N 1
ATOM 1567 C CA . ARG A 1 203 ? -40.685 -4.228 13.734 1.00 89.81 203 ARG A CA 1
ATOM 1568 C C . ARG A 1 203 ? -40.132 -4.424 15.144 1.00 89.81 203 ARG A C 1
ATOM 1570 O O . ARG A 1 203 ? -40.834 -4.103 16.102 1.00 89.81 203 ARG A O 1
ATOM 1577 N N . ASP A 1 204 ? -38.900 -4.909 15.260 1.00 90.44 204 ASP A N 1
ATOM 1578 C CA . ASP A 1 204 ? -38.247 -5.130 16.552 1.00 90.44 204 ASP A CA 1
ATOM 1579 C C . ASP A 1 204 ? -38.070 -3.810 17.313 1.00 90.44 204 ASP A C 1
ATOM 1581 O O . ASP A 1 204 ? -38.445 -3.721 18.482 1.00 90.44 204 ASP A O 1
ATOM 1585 N N . ILE A 1 205 ? -37.621 -2.750 16.631 1.00 91.19 205 ILE A N 1
ATOM 1586 C CA . ILE A 1 205 ? -37.451 -1.416 17.231 1.00 91.19 205 ILE A CA 1
ATOM 1587 C C . ILE A 1 205 ? -38.788 -0.858 17.738 1.00 91.19 205 ILE A C 1
ATOM 1589 O O . ILE A 1 205 ? -38.863 -0.335 18.849 1.00 91.19 205 ILE A O 1
ATOM 1593 N N . ILE A 1 206 ? -39.868 -0.982 16.959 1.00 90.06 206 ILE A N 1
ATOM 1594 C CA . ILE A 1 206 ? -41.200 -0.534 17.398 1.00 90.06 206 ILE A CA 1
ATOM 1595 C C . ILE A 1 206 ? -41.649 -1.309 18.645 1.00 90.06 206 ILE A C 1
ATOM 1597 O O . ILE A 1 206 ? -42.232 -0.721 19.559 1.00 90.06 206 ILE A O 1
ATOM 1601 N N . GLY A 1 207 ? -41.351 -2.610 18.706 1.00 86.25 207 GLY A N 1
ATOM 1602 C CA . GLY A 1 207 ? -41.601 -3.442 19.882 1.00 86.25 207 GLY A CA 1
ATOM 1603 C C . GLY A 1 207 ? -40.828 -2.970 21.115 1.00 86.25 207 GLY A C 1
ATOM 1604 O O . GLY A 1 207 ? -41.422 -2.812 22.182 1.00 86.25 207 GLY A O 1
ATOM 1605 N N . GLU A 1 208 ? -39.532 -2.686 20.966 1.00 86.12 208 GLU A N 1
ATOM 1606 C CA . GLU A 1 208 ? -38.678 -2.171 22.045 1.00 86.12 208 GLU A CA 1
ATOM 1607 C C . GLU A 1 208 ? -39.140 -0.810 22.573 1.00 86.12 208 GLU A C 1
ATOM 1609 O O . GLU A 1 208 ? -39.066 -0.567 23.775 1.00 86.12 208 GLU A O 1
ATOM 1614 N N . MET A 1 209 ? -39.663 0.062 21.707 1.00 85.50 209 MET A N 1
ATOM 1615 C CA . MET A 1 209 ? -40.145 1.392 22.098 1.00 85.50 209 MET A CA 1
ATOM 1616 C C . MET A 1 209 ? -41.559 1.390 22.700 1.00 85.50 209 MET A C 1
ATOM 1618 O O . MET A 1 209 ? -41.996 2.403 23.251 1.00 85.50 209 MET A O 1
ATOM 1622 N N . SER A 1 210 ? -42.290 0.273 22.633 1.00 81.50 210 SER A N 1
ATOM 1623 C CA . SER A 1 210 ? -43.663 0.171 23.143 1.00 81.50 210 SER A CA 1
ATOM 1624 C C . SER A 1 210 ? -43.845 0.593 24.617 1.00 81.50 210 SER A C 1
ATOM 1626 O O . SER A 1 210 ? -44.874 1.215 24.903 1.00 81.50 210 SER A O 1
ATOM 1628 N N . PRO A 1 211 ? -42.920 0.310 25.562 1.00 79.81 211 PRO A N 1
ATOM 1629 C CA . PRO A 1 211 ? -43.047 0.740 26.958 1.00 79.81 211 PRO A CA 1
ATOM 1630 C C . PRO A 1 211 ? -43.026 2.265 27.131 1.00 79.81 211 PRO A C 1
ATOM 1632 O O . PRO A 1 211 ? -43.750 2.797 27.973 1.00 79.81 211 PRO A O 1
ATOM 1635 N N . ASP A 1 212 ? -42.265 2.976 26.295 1.00 79.94 212 ASP A N 1
ATOM 1636 C CA . ASP A 1 212 ? -42.128 4.440 26.338 1.00 79.94 212 ASP A CA 1
ATOM 1637 C C . ASP A 1 212 ? -43.326 5.169 25.702 1.00 79.94 212 ASP A C 1
ATOM 1639 O O . ASP A 1 212 ? -43.468 6.392 25.808 1.00 79.94 212 ASP A O 1
ATOM 1643 N N . MET A 1 213 ? -44.208 4.418 25.037 1.00 79.81 213 MET A N 1
ATOM 1644 C CA . MET A 1 213 ? -45.390 4.928 24.336 1.00 79.81 213 MET A CA 1
ATOM 1645 C C . MET A 1 213 ? -46.676 4.790 25.149 1.00 79.81 213 MET A C 1
ATOM 1647 O O . MET A 1 213 ? -47.730 5.265 24.723 1.00 79.81 213 MET A O 1
ATOM 1651 N N . VAL A 1 214 ? -46.609 4.198 26.344 1.00 78.69 214 VAL A N 1
ATOM 1652 C CA . VAL A 1 214 ? -47.768 4.053 27.228 1.00 78.69 214 VAL A CA 1
ATOM 1653 C C . VAL A 1 214 ? -48.336 5.434 27.580 1.00 78.69 214 VAL A C 1
ATOM 1655 O O . VAL A 1 214 ? -47.674 6.271 28.190 1.00 78.69 214 VAL A O 1
ATOM 1658 N N . GLY A 1 215 ? -49.593 5.672 27.190 1.00 82.12 215 GLY A N 1
ATOM 1659 C CA . GLY A 1 215 ? -50.296 6.942 27.407 1.00 82.12 215 GLY A CA 1
ATOM 1660 C C . GLY A 1 215 ? -50.160 7.962 26.270 1.00 82.12 215 GLY A C 1
ATOM 1661 O O . GLY A 1 215 ? -50.624 9.092 26.422 1.00 82.12 215 GLY A O 1
ATOM 1662 N N . ARG A 1 216 ? -49.553 7.585 25.139 1.00 85.19 216 ARG A N 1
ATOM 1663 C CA . ARG A 1 216 ? -49.500 8.386 23.909 1.00 85.19 216 ARG A CA 1
ATOM 1664 C C . ARG A 1 216 ? -50.242 7.661 22.790 1.00 85.19 216 ARG A C 1
ATOM 1666 O O . ARG A 1 216 ? -50.106 6.452 22.650 1.00 85.19 216 ARG A O 1
ATOM 1673 N N . ASP A 1 217 ? -51.006 8.405 21.998 1.00 83.31 217 ASP A N 1
ATOM 1674 C CA . ASP A 1 217 ? -51.643 7.876 20.791 1.00 83.31 217 ASP A CA 1
ATOM 1675 C C . ASP A 1 217 ? -50.666 8.047 19.620 1.00 83.31 217 ASP A C 1
ATOM 1677 O O . ASP A 1 217 ? -50.378 9.175 19.208 1.00 83.31 217 ASP A O 1
ATOM 1681 N N . VAL A 1 218 ? -50.051 6.947 19.179 1.00 87.06 218 VAL A N 1
ATOM 1682 C CA . VAL A 1 218 ? -48.985 6.941 18.165 1.00 87.06 218 VAL A CA 1
ATOM 1683 C C . VAL A 1 218 ? -49.384 6.005 17.030 1.00 87.06 218 VAL A C 1
ATOM 1685 O O . VAL A 1 218 ? -49.498 4.796 17.223 1.00 87.06 218 VAL A O 1
ATOM 1688 N N . GLU A 1 219 ? -49.558 6.568 15.835 1.00 87.00 219 GLU A N 1
ATOM 1689 C CA . GLU A 1 219 ? -49.808 5.827 14.598 1.00 87.00 219 GLU A CA 1
ATOM 1690 C C . GLU A 1 219 ? -48.515 5.725 13.775 1.00 87.00 219 GLU A C 1
ATOM 1692 O O . GLU A 1 219 ? -47.874 6.734 13.475 1.00 87.00 219 GLU A O 1
ATOM 1697 N N . TRP A 1 220 ? -48.132 4.502 13.400 1.00 86.12 220 TRP A N 1
ATOM 1698 C CA . TRP A 1 220 ? -46.948 4.234 12.583 1.00 86.12 220 TRP A CA 1
ATOM 1699 C C . TRP A 1 220 ? -47.341 3.992 11.127 1.00 86.12 220 TRP A C 1
ATOM 1701 O O . TRP A 1 220 ? -47.937 2.969 10.798 1.00 86.12 220 TRP A O 1
ATOM 1711 N N . LEU A 1 221 ? -46.962 4.911 10.240 1.00 89.38 221 LEU A N 1
ATOM 1712 C CA . LEU A 1 221 ? -47.130 4.764 8.794 1.00 89.38 221 LEU A CA 1
ATOM 1713 C C . LEU A 1 221 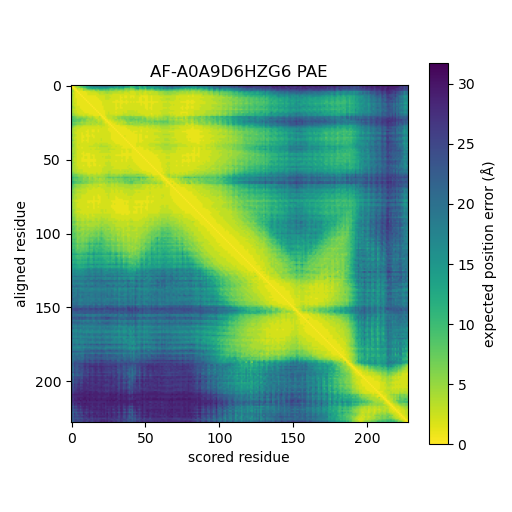? -45.802 4.307 8.179 1.00 89.38 221 LEU A C 1
ATOM 1715 O O . LEU A 1 221 ? -44.906 5.118 7.951 1.00 89.38 221 LEU A O 1
ATOM 1719 N N . ILE A 1 222 ? -45.671 3.002 7.937 1.00 89.38 222 ILE A N 1
ATOM 1720 C CA . ILE A 1 222 ? -44.464 2.379 7.375 1.00 89.38 222 ILE A CA 1
ATOM 1721 C C . ILE A 1 222 ? -44.756 2.006 5.917 1.00 89.38 222 ILE A C 1
ATOM 1723 O O . ILE A 1 222 ? -45.727 1.304 5.643 1.00 89.38 222 ILE A O 1
ATOM 1727 N N . GLY A 1 223 ? -43.956 2.522 4.981 1.00 88.12 223 GLY A N 1
ATOM 1728 C CA . GLY A 1 223 ? -44.033 2.161 3.559 1.00 88.12 223 GLY A CA 1
ATOM 1729 C C . GLY A 1 223 ? -43.320 0.840 3.249 1.00 88.12 223 GLY A C 1
ATOM 1730 O O . GLY A 1 223 ? -42.831 0.175 4.155 1.00 88.12 223 GLY A O 1
ATOM 1731 N N . GLU A 1 224 ? -43.219 0.472 1.969 1.00 88.31 224 GLU A N 1
ATOM 1732 C CA . GLU A 1 224 ? -42.427 -0.699 1.561 1.00 88.31 224 GLU A CA 1
ATOM 1733 C C . GLU A 1 224 ? -40.946 -0.506 1.919 1.00 88.31 224 GLU A C 1
ATOM 1735 O O . GLU A 1 224 ? -40.340 0.515 1.576 1.00 88.31 224 GLU A O 1
ATOM 1740 N N . LEU A 1 225 ? -40.365 -1.486 2.616 1.00 91.50 225 LEU A N 1
ATOM 1741 C CA . LEU A 1 225 ? -38.981 -1.439 3.070 1.00 91.50 225 LEU A CA 1
ATOM 1742 C C . LEU A 1 225 ? -38.073 -2.270 2.145 1.00 91.50 225 LEU A C 1
ATOM 1744 O O . LEU A 1 225 ? -38.396 -3.419 1.838 1.00 91.50 225 LEU A O 1
ATOM 1748 N N . PRO A 1 226 ? -36.932 -1.718 1.690 1.00 87.50 226 PRO A N 1
ATOM 1749 C CA . PRO A 1 226 ? -36.027 -2.424 0.791 1.00 87.50 226 PRO A CA 1
ATOM 1750 C C . PRO A 1 226 ? -35.193 -3.492 1.515 1.00 87.50 226 PRO A C 1
ATOM 1752 O O . PRO A 1 226 ? -35.023 -3.465 2.737 1.00 87.50 226 PRO A O 1
ATOM 1755 N N . GLU A 1 227 ? -34.610 -4.396 0.728 1.00 87.75 227 GLU A N 1
ATOM 1756 C CA . GLU A 1 227 ? -33.447 -5.182 1.146 1.00 87.75 227 GLU A CA 1
ATOM 1757 C C . GLU A 1 227 ? -32.167 -4.415 0.788 1.00 87.75 227 GLU A C 1
ATOM 1759 O O . GLU A 1 227 ? -32.056 -3.898 -0.329 1.00 87.75 227 GLU A O 1
ATOM 1764 N N . VAL A 1 228 ? -31.228 -4.315 1.734 1.00 81.50 228 VAL A N 1
ATOM 1765 C CA . VAL A 1 228 ? -29.978 -3.536 1.611 1.00 81.50 228 VAL A CA 1
ATOM 1766 C C . VAL A 1 228 ? -28.742 -4.350 1.939 1.00 81.50 228 VAL A C 1
ATOM 1768 O O . VAL A 1 228 ? -28.853 -5.264 2.782 1.00 81.50 228 VAL A O 1
#

Sequence (228 aa):
MSGDARDWAEQYASLAQDYLASREEAALKRAYEMGRRAVEQGLGVLDVAEAHSRVLISALGRGPTAGEGAQLAETAAEFLVESLAPF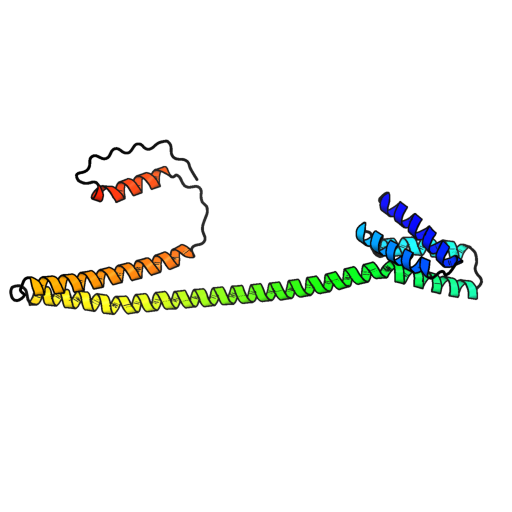EMTHRGFKEVNGELHKLNRILEDRAVELEAANKELEAFSYSVSHDLRAPLRHISGYANMLAEYAEGILDEKGRRFLRVIVDAAKGMETLIAELLNFSRMARAEMRAAQVSLEPIVRDIIGEMSPDMVGRDVEWLIGELPEV

Mean predicted aligned error: 12.34 Å

Radius of gyration: 42.17 Å; Cα contacts (8 Å, |Δi|>4): 119; chains: 1; bounding box: 95×24×110 Å

pLDDT: mean 89.78, std 7.27, range [57.41, 98.06]

Secondary structure (DSSP, 8-state):
--HHHHHHHHHHHHHHHHHHHH--HHHHHHHHHHHHHHHHTT--HHHHHHHHHHHHHHHHTT---HHHHHHHHHHHHHHHHHHHHHHHHHHHHHHHHHHHHHHHHHHHHHHHHHHHHHHHHHHHHHHHHHHHHHHHHHHHHHHHHHHHHHTTTTS-HHHHHHHHHHHHHHHHHHHHHHHHHHHHHHTTS-------BHHHHHHHHHHHHGGGGTT--------PPPB-

Solvent-accessible surface area (backbone atoms only — not comparable to full-atom values): 12722 Å² total; per-residue (Å²): 129,56,73,65,60,50,54,51,39,53,54,48,36,52,54,52,52,50,31,70,72,67,67,48,70,74,45,44,59,50,27,29,53,51,20,42,50,34,54,76,72,70,51,53,74,64,57,53,51,52,36,50,49,53,45,51,54,59,56,54,72,70,65,60,52,75,70,54,43,55,51,50,52,51,50,49,48,54,43,49,53,38,24,44,48,44,56,53,51,52,53,51,52,50,51,52,53,52,50,51,50,54,51,53,49,50,52,50,53,53,50,51,52,52,50,52,52,54,52,52,50,50,49,54,47,55,50,51,52,48,55,63,52,43,57,58,34,51,49,54,32,48,52,38,51,52,50,53,62,75,38,59,92,70,55,51,74,67,56,56,48,51,40,50,53,52,35,52,51,32,54,50,50,52,49,53,49,52,49,53,53,50,50,63,51,58,81,66,52,82,84,76,88,63,85,40,67,44,61,63,57,56,52,51,53,54,60,71,47,47,75,84,39,70,96,57,94,80,86,83,90,78,76,94,65,62,74,82